Protein AF-A0A926BR70-F1 (afdb_monomer_lite)

pLDDT: mean 86.27, std 18.12, range [30.22, 98.62]

Secondary structure (DSSP, 8-state):
-------------------------------SBB-TTT--B-PPP-TTSSEEEETTEEEE-SSHHHHHHHHH-GGGTSSPPSSTT-BSEEESB-TTT--B--GGG-SEEEEETTEEEEESSHHHHHHHHHSHHHH----SEEE-EETTTTEE--STTT--EEEEETTEEEEESSTTTHHHHHH-GGGGHHHHHHHHHHHHHHHHS--

Foldseek 3Di:
DDDDDDDDDDDDDDDPPPPPPPDPPPPPPQALEAALQPRHGDDQDDPPALWDAALQWIAHHPDPVSSVVCVVPVVSRQFADPPQSHARTEGQALLQVQFGDRQVCAPDWDRDRRYIHGHNDPVSVVVCVVPVVVRVDRQNAEAQAQLQVLGGNPDSNQFGGWDQDPSYIYTHNDPVRPVVCVVCVVVSVVSRVVVVVVVVVVVVPPD

Structure (mmCIF, N/CA/C/O backbone):
data_AF-A0A926BR70-F1
#
_entry.id   AF-A0A926BR70-F1
#
loop_
_atom_site.group_PDB
_atom_site.id
_atom_site.type_symbol
_atom_site.label_atom_id
_atom_site.label_alt_id
_atom_site.label_comp_id
_atom_site.label_asym_id
_atom_site.label_entity_id
_atom_site.label_seq_id
_atom_site.pdbx_PDB_ins_code
_atom_site.Cartn_x
_atom_site.Cartn_y
_atom_site.Cartn_z
_atom_site.occupancy
_atom_site.B_iso_or_equiv
_atom_site.auth_seq_id
_atom_site.auth_comp_id
_atom_site.auth_asym_id
_atom_site.auth_atom_id
_atom_site.pdbx_PDB_model_num
ATOM 1 N N . MET A 1 1 ? 61.638 55.190 -24.913 1.00 40.06 1 MET A N 1
ATOM 2 C CA . MET A 1 1 ? 62.311 54.606 -26.093 1.00 40.06 1 MET A CA 1
ATOM 3 C C . MET A 1 1 ? 61.394 53.517 -26.629 1.00 40.06 1 MET A C 1
ATOM 5 O O . MET A 1 1 ? 61.198 52.533 -25.940 1.00 40.06 1 MET A O 1
ATOM 9 N N . THR A 1 2 ? 60.513 53.859 -27.579 1.00 40.06 2 THR A N 1
ATOM 10 C CA . THR A 1 2 ? 60.728 53.732 -29.046 1.00 40.06 2 THR A CA 1
ATOM 11 C C . THR A 1 2 ? 60.713 52.264 -29.482 1.00 40.06 2 THR A C 1
ATOM 13 O O . THR A 1 2 ? 61.473 51.490 -28.931 1.00 40.06 2 THR A O 1
ATOM 16 N N . TYR A 1 3 ? 59.952 51.799 -30.472 1.00 46.00 3 TYR A N 1
ATOM 17 C CA . TYR A 1 3 ? 59.018 52.404 -31.430 1.00 46.00 3 TYR A CA 1
ATOM 18 C C . TYR A 1 3 ? 58.450 51.225 -32.258 1.00 46.00 3 TYR A C 1
ATOM 20 O O . TYR A 1 3 ? 59.206 50.298 -32.524 1.00 46.00 3 TYR A O 1
ATOM 28 N N . PHE A 1 4 ? 57.209 51.349 -32.754 1.00 47.59 4 PHE A N 1
ATOM 29 C CA . PHE A 1 4 ? 56.717 50.780 -34.032 1.00 47.59 4 PHE A CA 1
ATOM 30 C C . PHE A 1 4 ? 56.582 49.238 -34.164 1.00 47.59 4 PHE A C 1
ATOM 32 O O . PHE A 1 4 ? 57.385 48.480 -33.657 1.00 47.59 4 PHE A O 1
ATOM 39 N N . SER A 1 5 ? 55.600 48.662 -34.864 1.00 51.19 5 SER A N 1
ATOM 40 C CA . SER A 1 5 ? 54.800 49.158 -35.988 1.00 51.19 5 SER A CA 1
ATOM 41 C C . SER A 1 5 ? 53.582 48.242 -36.235 1.00 51.19 5 SER A C 1
ATOM 43 O O . SER A 1 5 ? 53.714 47.033 -36.082 1.00 51.19 5 SER A O 1
ATOM 45 N N . ARG A 1 6 ? 52.441 48.853 -36.615 1.00 50.16 6 ARG A N 1
ATOM 46 C CA . ARG A 1 6 ? 51.512 48.553 -37.748 1.00 50.16 6 ARG A CA 1
ATOM 47 C C . ARG A 1 6 ? 51.389 47.090 -38.240 1.00 50.16 6 ARG A C 1
ATOM 49 O O . ARG A 1 6 ? 52.387 46.417 -38.401 1.00 50.16 6 ARG A O 1
ATOM 56 N N . GLN A 1 7 ? 50.262 46.557 -38.713 1.00 52.16 7 GLN A N 1
ATOM 57 C CA . GLN A 1 7 ? 48.941 47.056 -39.112 1.00 52.16 7 GLN A CA 1
ATOM 58 C C . GLN A 1 7 ? 48.098 45.817 -39.506 1.00 52.16 7 GLN A C 1
ATOM 60 O O . GLN A 1 7 ? 48.653 44.875 -40.055 1.00 52.16 7 GLN A O 1
ATOM 65 N N . ILE A 1 8 ? 46.779 45.894 -39.276 1.00 55.50 8 ILE A N 1
ATOM 66 C CA . ILE A 1 8 ? 45.670 45.565 -40.204 1.00 55.50 8 ILE A CA 1
ATOM 67 C C . ILE A 1 8 ? 45.744 44.226 -40.963 1.00 55.50 8 ILE A C 1
ATOM 69 O O . ILE A 1 8 ? 46.593 44.070 -41.821 1.00 55.50 8 ILE A O 1
ATOM 73 N N . PHE A 1 9 ? 44.725 43.371 -40.804 1.00 45.88 9 PHE A N 1
ATOM 74 C CA . PHE A 1 9 ? 43.847 42.994 -41.926 1.00 45.88 9 PHE A CA 1
ATOM 75 C C . PHE A 1 9 ? 42.490 42.475 -41.429 1.00 45.88 9 PHE A C 1
ATOM 77 O O . PHE A 1 9 ? 42.374 41.443 -40.775 1.00 45.88 9 PHE A O 1
ATOM 84 N N . LEU A 1 10 ? 41.462 43.251 -41.776 1.00 50.19 10 LEU A N 1
ATOM 85 C CA . LEU A 1 10 ? 40.071 42.841 -41.933 1.00 50.19 10 LEU A CA 1
ATOM 86 C C . LEU A 1 10 ? 40.006 41.607 -42.847 1.00 50.19 10 LEU A C 1
ATOM 88 O O . LEU A 1 10 ? 40.544 41.650 -43.951 1.00 50.19 10 LEU A O 1
ATOM 92 N N . SER A 1 11 ? 39.284 40.559 -42.458 1.00 49.94 11 SER A N 1
ATOM 93 C CA . SER A 1 11 ? 38.590 39.708 -43.433 1.00 49.94 11 SER A CA 1
ATOM 94 C C . SER A 1 11 ? 37.464 38.915 -42.776 1.00 49.94 11 SER A C 1
ATOM 96 O O . SER A 1 11 ? 37.648 37.990 -41.993 1.00 49.94 11 SER A O 1
ATOM 98 N N . THR A 1 12 ? 36.264 39.350 -43.128 1.00 58.75 12 THR A N 1
ATOM 99 C CA . THR A 1 12 ? 34.997 38.638 -43.099 1.00 58.75 12 THR A CA 1
ATOM 100 C C . THR A 1 12 ? 35.142 37.219 -43.651 1.00 58.75 12 THR A C 1
ATOM 102 O O . THR A 1 12 ? 35.553 37.052 -44.797 1.00 58.75 12 THR A O 1
ATOM 105 N N . LEU A 1 13 ? 34.702 36.209 -42.900 1.00 48.88 13 LEU A N 1
ATOM 106 C CA . LEU A 1 13 ? 34.234 34.952 -43.482 1.00 48.88 13 LEU A CA 1
ATOM 107 C C . LEU A 1 13 ? 33.008 34.451 -42.719 1.00 48.88 13 LEU A C 1
ATOM 109 O O . LEU A 1 13 ? 33.080 33.993 -41.581 1.00 48.88 13 LEU A O 1
ATOM 113 N N . CYS A 1 14 ? 31.870 34.565 -43.403 1.00 48.47 14 CYS A N 1
ATOM 114 C CA . CYS A 1 14 ? 30.660 33.805 -43.145 1.00 48.47 14 CYS A CA 1
ATOM 115 C C . CYS A 1 14 ? 30.998 32.309 -43.176 1.00 48.47 14 CYS A C 1
ATOM 117 O O . CYS A 1 14 ? 31.157 31.728 -44.245 1.00 48.47 14 CYS A O 1
ATOM 119 N N . GLY A 1 15 ? 31.098 31.688 -42.006 1.00 41.84 15 GLY A N 1
ATOM 120 C CA . GLY A 1 15 ? 31.085 30.240 -41.848 1.00 41.84 15 GLY A CA 1
ATOM 121 C C . GLY A 1 15 ? 29.775 29.844 -41.192 1.00 41.84 15 GLY A C 1
ATOM 122 O O . GLY A 1 15 ? 29.700 29.767 -39.969 1.00 41.84 15 GLY A O 1
ATOM 123 N N . GLY A 1 16 ? 28.730 29.650 -41.997 1.00 49.56 16 GLY A N 1
ATOM 124 C CA . GLY A 1 16 ? 27.467 29.076 -41.545 1.00 49.56 16 GLY A CA 1
ATOM 125 C C . GLY A 1 16 ? 27.696 27.648 -41.063 1.00 49.56 16 GLY A C 1
ATOM 126 O O . GLY A 1 16 ? 27.630 26.704 -41.847 1.00 49.56 16 GLY A O 1
ATOM 127 N N . ALA A 1 17 ? 27.981 27.491 -39.773 1.00 46.88 17 ALA A N 1
ATOM 128 C CA . ALA A 1 17 ? 27.931 26.203 -39.108 1.00 46.88 17 ALA A CA 1
ATOM 129 C C . ALA A 1 17 ? 26.461 25.777 -39.058 1.00 46.88 17 ALA A C 1
ATOM 131 O O . ALA A 1 17 ? 25.689 26.229 -38.212 1.00 46.88 17 ALA A O 1
ATOM 132 N N . SER A 1 18 ? 26.065 24.942 -40.020 1.00 50.69 18 SER A N 1
ATOM 133 C CA . SER A 1 18 ? 24.799 24.218 -39.971 1.00 50.69 18 SER A CA 1
ATOM 134 C C . SER A 1 18 ? 24.784 23.377 -38.699 1.00 50.69 18 SER A C 1
ATOM 136 O O . SER A 1 18 ? 25.422 22.328 -38.617 1.00 50.69 18 SER A O 1
ATOM 138 N N . LEU A 1 19 ? 24.073 23.877 -37.692 1.00 44.34 19 LEU A N 1
ATOM 139 C CA . LEU A 1 19 ? 23.672 23.137 -36.507 1.00 44.34 19 LEU A CA 1
ATOM 140 C C . LEU A 1 19 ? 22.760 21.994 -36.966 1.00 44.34 19 LEU A C 1
ATOM 142 O O . LEU A 1 19 ? 21.556 22.173 -37.142 1.00 44.34 19 LEU A O 1
ATOM 146 N N . LEU A 1 20 ? 23.338 20.812 -37.178 1.00 50.06 20 LEU A N 1
ATOM 147 C CA . LEU A 1 20 ? 22.580 19.568 -37.201 1.00 50.06 20 LEU A CA 1
ATOM 148 C C . LEU A 1 20 ? 21.977 19.390 -35.805 1.00 50.06 20 LEU A C 1
ATOM 150 O O . LEU A 1 20 ? 22.652 18.967 -34.867 1.00 50.06 20 LEU A O 1
ATOM 154 N N . ALA A 1 21 ? 20.708 19.765 -35.660 1.00 53.34 21 ALA A N 1
ATOM 155 C CA . ALA A 1 21 ? 19.919 19.493 -34.472 1.00 53.34 21 ALA A CA 1
ATOM 156 C C . ALA A 1 21 ? 19.742 17.972 -34.337 1.00 53.34 21 ALA A C 1
ATOM 158 O O . ALA A 1 21 ? 18.816 17.381 -34.893 1.00 53.34 21 ALA A O 1
ATOM 159 N N . ALA A 1 22 ? 20.650 17.323 -33.607 1.00 53.59 22 ALA A N 1
ATOM 160 C CA . ALA A 1 22 ? 20.434 15.974 -33.114 1.00 53.59 22 ALA A CA 1
ATOM 161 C C . ALA A 1 22 ? 19.244 16.030 -32.150 1.00 53.59 22 ALA A C 1
ATOM 163 O O . ALA A 1 22 ? 19.357 16.498 -31.018 1.00 53.59 22 ALA A O 1
ATOM 164 N N . SER A 1 23 ? 18.074 15.610 -32.629 1.00 56.91 23 SER A N 1
ATOM 165 C CA . SER A 1 23 ? 16.904 15.450 -31.773 1.00 56.91 23 SER A CA 1
ATOM 166 C C . SER A 1 23 ? 17.244 14.417 -30.698 1.00 56.91 23 SER A C 1
ATOM 168 O O . SER A 1 23 ? 17.659 13.308 -31.053 1.00 56.91 23 SER A O 1
ATOM 170 N N . PRO A 1 24 ? 17.107 14.733 -29.398 1.00 54.66 24 PRO A N 1
ATOM 171 C CA . PRO A 1 24 ? 17.337 13.742 -28.368 1.00 54.66 24 PRO A CA 1
ATOM 172 C C . PRO A 1 24 ? 16.251 12.675 -28.502 1.00 54.66 24 PRO A C 1
ATOM 174 O O . PRO A 1 24 ? 15.070 12.925 -28.258 1.00 54.66 24 PRO A O 1
ATOM 177 N N . VAL A 1 25 ? 16.654 11.469 -28.904 1.00 45.47 25 VAL A N 1
ATOM 178 C CA . VAL A 1 25 ? 15.841 10.270 -28.716 1.00 45.47 25 VAL A CA 1
ATOM 179 C C . VAL A 1 25 ? 15.727 10.093 -27.207 1.00 45.47 25 VAL A C 1
ATOM 181 O O . VAL A 1 25 ? 16.636 9.582 -26.556 1.00 45.47 25 VAL A O 1
ATOM 184 N N . VAL A 1 26 ? 14.632 10.583 -26.628 1.00 44.41 26 VAL A N 1
ATOM 185 C CA . VAL A 1 26 ? 14.275 10.274 -25.246 1.00 44.41 26 VAL A CA 1
ATOM 186 C C . VAL A 1 26 ? 14.052 8.768 -25.204 1.00 44.41 26 VAL A C 1
ATOM 188 O O . VAL A 1 26 ? 13.029 8.267 -25.672 1.00 44.41 26 VAL A O 1
ATOM 191 N N . ALA A 1 27 ? 15.045 8.035 -24.701 1.00 43.62 27 ALA A N 1
ATOM 192 C CA . ALA A 1 27 ? 14.918 6.620 -24.412 1.00 43.62 27 ALA A CA 1
ATOM 193 C C . ALA A 1 27 ? 13.722 6.458 -23.471 1.00 43.62 27 ALA A C 1
ATOM 195 O O . ALA A 1 27 ? 13.748 6.891 -22.318 1.00 43.62 27 ALA A O 1
ATOM 196 N N . ARG A 1 28 ? 12.631 5.895 -23.994 1.00 50.62 28 ARG A N 1
ATOM 197 C CA . ARG A 1 28 ? 11.429 5.597 -23.223 1.00 50.62 28 ARG A CA 1
ATOM 198 C C . ARG A 1 28 ? 11.826 4.511 -22.235 1.00 50.62 28 ARG A C 1
ATOM 200 O O . ARG A 1 28 ? 11.925 3.351 -22.619 1.00 50.62 28 ARG A O 1
ATOM 207 N N . GLN A 1 29 ? 12.158 4.903 -21.008 1.00 56.81 29 GLN A N 1
ATOM 208 C CA . GLN A 1 29 ? 12.621 3.955 -20.008 1.00 56.81 29 GLN A CA 1
ATOM 209 C C . GLN A 1 29 ? 11.502 2.933 -19.778 1.00 56.81 29 GLN A C 1
ATOM 211 O O . GLN A 1 29 ? 10.403 3.281 -19.339 1.00 56.81 29 GLN A O 1
ATOM 216 N N . GLU A 1 30 ? 11.747 1.689 -20.182 1.00 66.00 30 GLU A N 1
ATOM 217 C CA . GLU A 1 30 ? 10.768 0.616 -20.082 1.00 66.00 30 GLU A CA 1
ATOM 218 C C . GLU A 1 30 ? 10.490 0.350 -18.597 1.00 66.00 30 GLU A C 1
ATOM 220 O O . GLU A 1 30 ? 11.415 0.219 -17.792 1.00 66.00 30 GLU A O 1
ATOM 225 N N . SER A 1 31 ? 9.211 0.348 -18.212 1.00 78.88 31 SER A N 1
ATOM 226 C CA . SER A 1 31 ? 8.817 0.169 -16.813 1.00 78.88 31 SER A CA 1
ATOM 227 C C . SER A 1 31 ? 9.360 -1.165 -16.280 1.00 78.88 31 SER A C 1
ATOM 229 O O . SER A 1 31 ? 9.284 -2.177 -16.979 1.00 78.88 31 SER A O 1
ATOM 231 N N . PRO A 1 32 ? 9.858 -1.229 -15.032 1.00 90.88 32 PRO A N 1
ATOM 232 C CA . PRO A 1 32 ? 10.289 -2.493 -14.434 1.00 90.88 32 PRO A CA 1
ATOM 233 C C . PRO A 1 32 ? 9.111 -3.426 -14.093 1.00 90.88 32 PRO A C 1
ATOM 235 O O . PRO A 1 32 ? 9.333 -4.512 -13.554 1.00 90.88 32 PRO A O 1
ATOM 238 N N . LEU A 1 33 ? 7.867 -3.011 -14.358 1.00 94.19 33 LEU A N 1
ATOM 239 C CA . LEU A 1 33 ? 6.666 -3.756 -14.017 1.00 94.19 33 LEU A CA 1
ATOM 240 C C . LEU A 1 33 ? 6.414 -4.907 -15.000 1.00 94.19 33 LEU A C 1
ATOM 242 O O . LEU A 1 33 ? 6.356 -4.735 -16.218 1.00 94.19 33 LEU A O 1
ATOM 246 N N . VAL A 1 34 ? 6.214 -6.097 -14.447 1.00 94.31 34 VAL A N 1
ATOM 247 C CA . VAL A 1 34 ? 5.889 -7.313 -15.189 1.00 94.31 34 VAL A CA 1
ATOM 248 C C . VAL A 1 34 ? 4.622 -7.954 -14.641 1.00 94.31 34 VAL A C 1
ATOM 250 O O . VAL A 1 34 ? 4.296 -7.838 -13.462 1.00 94.31 34 VAL A O 1
ATOM 253 N N . CYS A 1 35 ? 3.908 -8.683 -15.494 1.00 94.50 35 CYS A N 1
ATOM 254 C CA . CYS A 1 35 ? 2.748 -9.457 -15.086 1.00 94.50 35 CYS A CA 1
ATOM 255 C C . CYS A 1 35 ? 3.146 -10.474 -13.999 1.00 94.50 35 CYS A C 1
ATOM 257 O O . CYS A 1 35 ? 4.077 -11.259 -14.209 1.00 94.50 35 CYS A O 1
ATOM 259 N N . PRO A 1 36 ? 2.423 -10.555 -12.869 1.00 95.06 36 PRO A N 1
ATOM 260 C CA . PRO A 1 36 ? 2.775 -11.446 -11.768 1.00 95.06 36 PRO A CA 1
ATOM 261 C C . PRO A 1 36 ? 2.698 -12.936 -12.143 1.00 95.06 36 PRO A C 1
ATOM 263 O O . PRO A 1 36 ? 3.408 -13.748 -11.549 1.00 95.06 36 PRO A O 1
ATOM 266 N N . VAL A 1 37 ? 1.905 -13.290 -13.159 1.00 94.62 37 VAL A N 1
ATOM 267 C CA . VAL A 1 37 ? 1.717 -14.672 -13.628 1.00 94.62 37 VAL A CA 1
ATOM 268 C C . VAL A 1 37 ? 2.764 -15.050 -14.679 1.00 94.62 37 VAL A C 1
ATOM 270 O O . VAL A 1 37 ? 3.598 -15.912 -14.422 1.00 94.62 37 VAL A O 1
ATOM 273 N N . MET A 1 38 ? 2.757 -14.388 -15.843 1.00 93.44 38 MET A N 1
ATOM 274 C CA . MET A 1 38 ? 3.598 -14.775 -16.992 1.00 93.44 38 MET A CA 1
ATOM 275 C C . MET A 1 38 ? 4.924 -14.017 -17.103 1.00 93.44 38 MET A C 1
ATOM 277 O O . MET A 1 38 ? 5.734 -14.338 -17.964 1.00 93.44 38 MET A O 1
ATOM 281 N N . LYS A 1 39 ? 5.164 -13.011 -16.255 1.00 93.25 39 LYS A N 1
ATOM 282 C CA . LYS A 1 39 ? 6.387 -12.183 -16.243 1.00 93.25 39 LYS A CA 1
ATOM 283 C C . LYS A 1 39 ? 6.630 -11.347 -17.509 1.00 93.25 39 LYS A C 1
ATOM 285 O O . LYS A 1 39 ? 7.655 -10.680 -17.601 1.00 93.25 39 LYS A O 1
ATOM 290 N N . SER A 1 40 ? 5.682 -11.316 -18.444 1.00 91.62 40 SER A N 1
ATOM 291 C CA . SER A 1 40 ? 5.693 -10.386 -19.577 1.00 91.62 40 SER A CA 1
ATOM 292 C C . SER A 1 40 ? 5.601 -8.931 -19.092 1.00 91.62 40 SER A C 1
ATOM 294 O O . SER A 1 40 ? 4.893 -8.691 -18.107 1.00 91.62 40 SER A O 1
ATOM 296 N N . PRO A 1 41 ? 6.255 -7.965 -19.763 1.00 92.19 41 PRO A N 1
ATOM 297 C CA . PRO A 1 41 ? 6.139 -6.547 -19.428 1.00 92.19 41 PRO A CA 1
ATOM 298 C C . PRO A 1 41 ? 4.684 -6.071 -19.410 1.00 92.19 41 PRO A C 1
ATOM 300 O O . PRO A 1 41 ? 3.866 -6.501 -20.228 1.00 92.19 41 PRO A O 1
ATOM 303 N N . VAL A 1 42 ? 4.358 -5.180 -18.476 1.00 91.38 42 VAL A N 1
ATOM 304 C CA . VAL A 1 42 ? 3.055 -4.504 -18.412 1.00 91.38 42 VAL A CA 1
ATOM 305 C C . VAL A 1 42 ? 3.261 -3.016 -18.139 1.00 91.38 42 VAL A C 1
ATOM 307 O O . VAL A 1 42 ? 4.205 -2.618 -17.459 1.00 91.38 42 VAL A O 1
ATOM 310 N N . ALA A 1 43 ? 2.378 -2.174 -18.673 1.00 88.94 43 ALA A N 1
ATOM 311 C CA . ALA A 1 43 ? 2.416 -0.742 -18.396 1.00 88.94 43 ALA A CA 1
ATOM 312 C C . ALA A 1 43 ? 2.030 -0.451 -16.938 1.00 88.94 43 ALA A C 1
ATOM 314 O O . ALA A 1 43 ? 1.302 -1.227 -16.314 1.00 88.94 43 ALA A O 1
ATOM 315 N N . LEU A 1 44 ? 2.467 0.703 -16.419 1.00 85.75 44 LEU A N 1
ATOM 316 C CA . LEU A 1 44 ? 1.974 1.208 -15.139 1.00 85.75 44 LEU A CA 1
ATOM 317 C C . LEU A 1 44 ? 0.446 1.368 -15.222 1.00 85.75 44 LEU A C 1
ATOM 319 O O . LEU A 1 44 ? -0.031 2.146 -16.061 1.00 85.75 44 LEU A O 1
ATOM 323 N N . PRO A 1 45 ? -0.319 0.638 -14.395 1.00 77.00 45 PRO A N 1
ATOM 324 C CA . PRO A 1 45 ? -1.769 0.662 -14.472 1.00 77.00 45 PRO A CA 1
ATOM 325 C C . PRO A 1 45 ? -2.298 2.029 -14.038 1.00 77.00 45 PRO A C 1
ATOM 327 O O . PRO A 1 45 ? -1.892 2.556 -13.004 1.00 77.00 45 PRO A O 1
ATOM 330 N N . ASP A 1 46 ? -3.223 2.591 -14.812 1.00 69.50 46 ASP A N 1
ATOM 331 C CA . ASP A 1 46 ? -4.122 3.633 -14.311 1.00 69.50 46 ASP A CA 1
ATOM 332 C C . ASP A 1 46 ? -5.301 3.003 -13.554 1.00 69.50 46 ASP A C 1
ATOM 334 O O . ASP A 1 46 ? -5.371 1.790 -13.350 1.00 69.50 46 ASP A O 1
ATOM 338 N N . ALA A 1 47 ? -6.234 3.842 -13.108 1.00 56.50 47 ALA A N 1
ATOM 339 C CA . ALA A 1 47 ? -7.456 3.406 -12.448 1.00 56.50 47 ALA A CA 1
ATOM 340 C C . ALA A 1 47 ? -8.402 2.575 -13.345 1.00 56.50 47 ALA A C 1
ATOM 342 O O . ALA A 1 47 ? -9.323 1.967 -12.809 1.00 56.50 47 ALA A O 1
ATOM 343 N N . ALA A 1 48 ? -8.198 2.535 -14.671 1.00 51.19 48 ALA A N 1
ATOM 344 C CA . ALA A 1 48 ? -9.075 1.851 -15.628 1.00 51.19 48 ALA A CA 1
ATOM 345 C C . ALA A 1 48 ? -8.508 0.512 -16.148 1.00 51.19 48 ALA A C 1
ATOM 347 O O . ALA A 1 48 ? -9.201 -0.227 -16.852 1.00 51.19 48 ALA A O 1
ATOM 348 N N . ALA A 1 49 ? -7.257 0.179 -15.816 1.00 64.31 49 ALA A N 1
ATOM 349 C CA . ALA A 1 49 ? -6.623 -1.070 -16.220 1.00 64.31 49 ALA A CA 1
ATOM 350 C C . ALA A 1 49 ? -7.229 -2.293 -15.499 1.00 64.31 49 ALA A C 1
ATOM 352 O O . ALA A 1 49 ? -7.689 -2.209 -14.362 1.00 64.31 49 ALA A O 1
ATOM 353 N N . LYS A 1 50 ? -7.182 -3.471 -16.142 1.00 76.81 50 LYS A N 1
ATOM 354 C CA . LYS A 1 50 ? -7.530 -4.753 -15.502 1.00 76.81 50 LYS A CA 1
ATOM 355 C C . LYS A 1 50 ? -6.509 -5.062 -14.412 1.00 76.81 50 LYS A C 1
ATOM 357 O O . LYS A 1 50 ? -5.436 -5.601 -14.698 1.00 76.81 50 LYS A O 1
ATOM 362 N N . THR A 1 51 ? -6.829 -4.688 -13.179 1.00 90.94 51 THR A N 1
ATOM 363 C CA . THR A 1 51 ? -5.951 -4.863 -12.024 1.00 90.94 51 THR A CA 1
ATOM 364 C C . THR A 1 51 ? -6.631 -5.574 -10.869 1.00 90.94 51 THR A C 1
ATOM 366 O O . THR A 1 51 ? -7.856 -5.709 -10.803 1.00 90.94 51 THR A O 1
ATOM 369 N N . ARG A 1 52 ? -5.805 -6.044 -9.938 1.00 92.94 52 ARG A N 1
ATOM 370 C CA . ARG A 1 52 ? -6.230 -6.430 -8.597 1.00 92.94 52 ARG A CA 1
ATOM 371 C C . ARG A 1 52 ? -5.400 -5.673 -7.592 1.00 92.94 52 ARG A C 1
ATOM 373 O O . ARG A 1 52 ? -4.186 -5.581 -7.752 1.00 92.94 52 ARG A O 1
ATOM 380 N N . ASP A 1 53 ? -6.067 -5.164 -6.574 1.00 93.25 53 ASP A N 1
ATOM 381 C CA . ASP A 1 53 ? -5.417 -4.509 -5.456 1.00 93.25 53 ASP A CA 1
ATOM 382 C C . ASP A 1 53 ? -5.469 -5.458 -4.258 1.00 93.25 53 ASP A C 1
ATOM 384 O O . ASP A 1 53 ? -6.485 -6.109 -4.017 1.00 93.25 53 ASP A O 1
ATOM 388 N N . LEU A 1 54 ? -4.348 -5.584 -3.555 1.00 93.12 54 LEU A N 1
ATOM 389 C CA . LEU A 1 54 ? -4.213 -6.432 -2.376 1.00 93.12 54 LEU A CA 1
ATOM 390 C C . LEU A 1 54 ? -3.116 -5.852 -1.483 1.00 93.12 54 LEU A C 1
ATOM 392 O O . LEU A 1 54 ? -2.009 -5.602 -1.966 1.00 93.12 54 LEU A O 1
ATOM 396 N N . GLN A 1 55 ? -3.388 -5.648 -0.189 1.00 93.44 55 GLN A N 1
ATOM 397 C CA . GLN A 1 55 ? -2.396 -5.145 0.780 1.00 93.44 55 GLN A CA 1
ATOM 398 C C . GLN A 1 55 ? -1.774 -3.793 0.371 1.00 93.44 55 GLN A C 1
ATOM 400 O O . GLN A 1 55 ? -0.595 -3.521 0.619 1.00 93.44 55 GLN A O 1
ATOM 405 N N . GLY A 1 56 ? -2.552 -2.945 -0.308 1.00 93.62 56 GLY A N 1
ATOM 406 C CA . GLY A 1 56 ? -2.111 -1.651 -0.841 1.00 93.62 56 GLY A CA 1
ATOM 407 C C . GLY A 1 56 ? -1.214 -1.725 -2.081 1.00 93.62 56 GLY A C 1
ATOM 408 O O . GLY A 1 56 ? -0.660 -0.702 -2.484 1.00 93.62 56 GLY A O 1
ATOM 409 N N . VAL A 1 57 ? -1.056 -2.904 -2.686 1.00 95.50 57 VAL A N 1
ATOM 410 C CA . VAL A 1 57 ? -0.306 -3.106 -3.931 1.00 95.50 57 VAL A CA 1
ATOM 411 C C . VAL A 1 57 ? -1.273 -3.399 -5.068 1.00 95.50 57 VAL A C 1
ATOM 413 O O . VAL A 1 57 ? -2.154 -4.245 -4.937 1.00 95.50 57 VAL A O 1
ATOM 416 N N . ARG A 1 58 ? -1.067 -2.734 -6.202 1.00 95.38 58 ARG A N 1
ATOM 417 C CA . ARG A 1 58 ? -1.791 -2.952 -7.449 1.00 95.38 58 ARG A CA 1
ATOM 418 C C . ARG A 1 58 ? -1.025 -3.875 -8.382 1.00 95.38 58 ARG A C 1
ATOM 420 O O . ARG A 1 58 ? 0.112 -3.593 -8.760 1.00 95.38 58 ARG A O 1
ATOM 427 N N . TYR A 1 59 ? -1.682 -4.946 -8.798 1.00 94.69 59 TYR A N 1
ATOM 428 C CA . TYR A 1 59 ? -1.176 -5.962 -9.711 1.00 94.69 59 TYR A CA 1
ATOM 429 C C . TYR A 1 59 ? -1.831 -5.788 -11.079 1.00 94.69 59 TYR A C 1
ATOM 431 O O . TYR A 1 59 ? -3.055 -5.845 -11.195 1.00 94.69 59 TYR A O 1
ATOM 439 N N . ALA A 1 60 ? -1.015 -5.575 -12.111 1.00 93.69 60 ALA A N 1
ATOM 440 C CA . ALA A 1 60 ? -1.467 -5.451 -13.493 1.00 93.69 60 ALA A CA 1
ATOM 441 C C . ALA A 1 60 ? -1.220 -6.747 -14.272 1.00 93.69 60 ALA A C 1
ATOM 443 O O . ALA A 1 60 ? -0.196 -7.416 -14.102 1.00 93.69 60 ALA A O 1
ATOM 444 N N . PHE A 1 61 ? -2.152 -7.096 -15.156 1.00 93.69 61 PHE A N 1
ATOM 445 C CA . PHE A 1 61 ? -2.106 -8.343 -15.914 1.00 93.69 61 PHE A CA 1
ATOM 446 C C . PHE A 1 61 ? -1.975 -8.079 -17.410 1.00 93.69 61 PHE A C 1
ATOM 448 O O . PHE A 1 61 ? -2.633 -7.201 -17.958 1.00 93.69 61 PHE A O 1
ATOM 455 N N . CYS A 1 62 ? -1.160 -8.887 -18.088 1.00 92.62 62 CYS A N 1
ATOM 456 C CA . CYS A 1 62 ? -1.014 -8.810 -19.542 1.00 92.62 62 CYS A CA 1
ATOM 457 C C . CYS A 1 62 ? -2.205 -9.430 -20.297 1.00 92.62 62 CYS A C 1
ATOM 459 O O . CYS A 1 62 ? -2.386 -9.153 -21.479 1.00 92.62 62 CYS A O 1
ATOM 461 N N . CYS A 1 63 ? -3.029 -10.261 -19.643 1.00 91.25 63 CYS A N 1
ATOM 462 C CA . CYS A 1 63 ? -4.228 -10.844 -20.244 1.00 91.25 63 CYS A CA 1
ATOM 463 C C . CYS A 1 63 ? -5.289 -11.248 -19.192 1.00 91.25 63 CYS A C 1
ATOM 465 O O . CYS A 1 63 ? -4.950 -11.458 -18.022 1.00 91.25 63 CYS A O 1
ATOM 467 N N . PRO A 1 64 ? -6.563 -11.444 -19.595 1.00 91.88 64 PRO A N 1
ATOM 468 C CA . PRO A 1 64 ? -7.646 -11.836 -18.680 1.00 91.88 64 PRO A CA 1
ATOM 469 C C . PRO A 1 64 ? -7.444 -13.193 -17.988 1.00 91.88 64 PRO A C 1
ATOM 471 O O . PRO A 1 64 ? -7.967 -13.430 -16.904 1.00 91.88 64 PRO A O 1
ATOM 474 N N . MET A 1 65 ? -6.691 -14.114 -18.597 1.00 93.25 65 MET A N 1
ATOM 475 C CA . MET A 1 65 ? -6.413 -15.420 -17.983 1.00 93.25 65 MET A CA 1
ATOM 476 C C . MET A 1 65 ? -5.445 -15.313 -16.801 1.00 93.25 65 MET A C 1
ATOM 478 O O . MET A 1 65 ? -5.558 -16.079 -15.842 1.00 93.25 65 MET A O 1
ATOM 482 N N . CYS A 1 66 ? -4.525 -14.346 -16.835 1.00 94.75 66 CYS A N 1
ATOM 483 C CA . CYS A 1 66 ? -3.637 -14.066 -15.710 1.00 94.75 66 CYS A CA 1
ATOM 484 C C . CYS A 1 66 ? -4.415 -13.494 -14.522 1.00 94.75 66 CYS A C 1
ATOM 486 O O . CYS A 1 66 ? -4.199 -13.934 -13.399 1.00 94.75 66 CYS A O 1
ATOM 488 N N . GLU A 1 67 ? -5.358 -12.586 -14.778 1.00 93.00 67 GLU A N 1
ATOM 489 C CA . GLU A 1 67 ? -6.272 -12.044 -13.764 1.00 93.00 67 GLU A CA 1
ATOM 490 C C . GLU A 1 67 ? -7.064 -13.172 -13.080 1.00 93.00 67 GLU A C 1
ATOM 492 O O . GLU A 1 67 ? -6.978 -13.348 -11.868 1.00 93.00 67 GLU A O 1
ATOM 497 N N . LYS A 1 68 ? -7.716 -14.043 -13.865 1.00 93.44 68 LYS A N 1
ATOM 498 C CA . LYS A 1 68 ? -8.438 -15.215 -13.335 1.00 93.44 68 LYS A CA 1
ATOM 499 C C . LYS A 1 68 ? -7.544 -16.174 -12.542 1.00 93.44 68 LYS A C 1
ATOM 501 O O . LYS A 1 68 ? -8.008 -16.819 -11.605 1.00 93.44 68 LYS A O 1
ATOM 506 N N . SER A 1 69 ? -6.282 -16.327 -12.945 1.00 94.38 69 SER A N 1
ATOM 507 C CA . SER A 1 69 ? -5.321 -17.177 -12.229 1.00 94.38 69 SER A CA 1
ATOM 508 C C . SER A 1 69 ? -4.924 -16.554 -10.893 1.00 94.38 69 SER A C 1
ATOM 510 O O . SER A 1 69 ? -4.854 -17.262 -9.888 1.00 94.38 69 SER A O 1
ATOM 512 N N . PHE A 1 70 ? -4.717 -15.235 -10.879 1.00 95.00 70 PHE A N 1
ATOM 513 C CA . PHE A 1 70 ? -4.412 -14.471 -9.677 1.00 95.00 70 PHE A CA 1
ATOM 514 C C . PHE A 1 70 ? -5.550 -14.547 -8.661 1.00 95.00 70 PHE A C 1
ATOM 516 O O . PHE A 1 70 ? -5.285 -14.888 -7.515 1.00 95.00 70 PHE A O 1
ATOM 523 N N . ASP A 1 71 ? -6.801 -14.346 -9.086 1.00 93.56 71 ASP A N 1
ATOM 524 C CA . ASP A 1 71 ? -7.978 -14.396 -8.203 1.00 93.56 71 ASP A CA 1
ATOM 525 C C . ASP A 1 71 ? -8.107 -15.730 -7.454 1.00 93.56 71 ASP A C 1
ATOM 527 O O . ASP A 1 71 ? -8.526 -15.771 -6.300 1.00 93.56 71 ASP A O 1
ATOM 531 N N . LYS A 1 72 ? -7.700 -16.838 -8.084 1.00 94.88 72 LYS A N 1
ATOM 532 C CA . LYS A 1 72 ? -7.737 -18.165 -7.456 1.00 94.88 72 LYS A CA 1
ATOM 533 C C . LYS A 1 72 ? -6.638 -18.360 -6.414 1.00 94.88 72 LYS A C 1
ATOM 535 O O . LYS A 1 72 ? -6.823 -19.132 -5.477 1.00 94.88 72 LYS A O 1
ATOM 540 N N . GLN A 1 73 ? -5.454 -17.788 -6.639 1.00 93.75 73 GLN A N 1
ATOM 541 C CA . GLN A 1 73 ? -4.234 -18.133 -5.897 1.00 93.75 73 GLN A CA 1
ATOM 542 C C . GLN A 1 73 ? -3.293 -16.924 -5.734 1.00 93.75 73 GLN A C 1
ATOM 544 O O . GLN A 1 73 ? -2.122 -17.010 -6.118 1.00 93.75 73 GLN A O 1
ATOM 549 N N . PRO A 1 74 ? -3.747 -15.802 -5.145 1.00 92.56 74 PRO A N 1
ATOM 550 C CA . PRO A 1 74 ? -2.983 -14.553 -5.142 1.00 92.56 74 PRO A CA 1
ATOM 551 C C . PRO A 1 74 ? -1.626 -14.710 -4.445 1.00 92.56 74 PRO A C 1
ATOM 553 O O . PRO A 1 74 ? -0.610 -14.243 -4.954 1.00 92.56 74 PRO A O 1
ATOM 556 N N . ALA A 1 75 ? -1.567 -15.478 -3.352 1.00 92.00 75 ALA A N 1
ATOM 557 C CA . ALA A 1 75 ? -0.335 -15.747 -2.607 1.00 92.00 75 ALA A CA 1
ATOM 558 C C . ALA A 1 75 ? 0.794 -16.376 -3.453 1.00 92.00 75 ALA A C 1
ATOM 560 O O . ALA A 1 75 ? 1.965 -16.200 -3.132 1.00 92.00 75 ALA A O 1
ATOM 561 N N . LYS A 1 76 ? 0.475 -17.077 -4.554 1.00 92.88 76 LYS A N 1
ATOM 562 C CA . LYS A 1 76 ? 1.491 -17.643 -5.462 1.00 92.88 76 LYS A CA 1
ATOM 563 C C . LYS A 1 76 ? 2.145 -16.597 -6.363 1.00 92.88 76 LYS A C 1
ATOM 565 O O . LYS A 1 76 ? 3.217 -16.843 -6.910 1.00 92.88 76 LYS A O 1
ATOM 570 N N . PHE A 1 77 ? 1.498 -15.452 -6.542 1.00 93.00 77 PHE A N 1
ATOM 571 C CA . PHE A 1 77 ? 1.837 -14.474 -7.572 1.00 93.00 77 PHE A CA 1
ATOM 572 C C . PHE A 1 77 ? 2.312 -13.128 -7.004 1.00 93.00 77 PHE A C 1
ATOM 574 O O . PHE A 1 77 ? 2.768 -12.276 -7.763 1.00 93.00 77 PHE A O 1
ATOM 581 N N . THR A 1 78 ? 2.258 -12.943 -5.684 1.00 91.12 78 THR A N 1
ATOM 582 C CA . THR A 1 78 ? 2.626 -11.697 -4.985 1.00 91.12 78 THR A CA 1
ATOM 583 C C . THR A 1 78 ? 4.057 -11.693 -4.427 1.00 91.12 78 THR A C 1
ATOM 585 O O . THR A 1 78 ? 4.456 -10.717 -3.791 1.00 91.12 78 THR A O 1
ATOM 588 N N . GLY A 1 79 ? 4.818 -12.773 -4.640 1.00 88.38 79 GLY A N 1
ATOM 589 C CA . GLY A 1 79 ? 6.188 -12.938 -4.146 1.00 88.38 79 GLY A CA 1
ATOM 590 C C . GLY A 1 79 ? 7.261 -12.208 -4.964 1.00 88.38 79 GLY A C 1
ATOM 591 O O . GLY A 1 79 ? 7.008 -11.687 -6.052 1.00 88.38 79 GLY A O 1
ATOM 592 N N . VAL A 1 80 ? 8.489 -12.220 -4.439 1.00 88.44 80 VAL A N 1
ATOM 593 C CA . VAL A 1 80 ? 9.656 -11.553 -5.037 1.00 88.44 80 VAL A CA 1
ATOM 594 C C . VAL A 1 80 ? 10.070 -12.248 -6.347 1.00 88.44 80 VAL A C 1
ATOM 596 O O . VAL A 1 80 ? 10.326 -13.456 -6.342 1.00 88.44 80 VAL A O 1
ATOM 599 N N . PRO A 1 81 ? 10.167 -11.528 -7.479 1.00 89.44 81 PRO A N 1
ATOM 600 C CA . PRO A 1 81 ? 10.708 -12.073 -8.720 1.00 89.44 81 PRO A CA 1
ATOM 601 C C . PRO A 1 81 ? 12.178 -12.482 -8.584 1.00 89.44 81 PRO A C 1
ATOM 603 O O . PRO A 1 81 ? 12.922 -11.926 -7.781 1.00 89.44 81 PRO A O 1
ATOM 606 N N . LYS A 1 82 ? 12.620 -13.427 -9.426 1.00 90.06 82 LYS A N 1
ATOM 607 C CA . LYS A 1 82 ? 14.039 -13.819 -9.498 1.00 90.06 82 LYS A CA 1
ATOM 608 C C . LYS A 1 82 ? 14.932 -12.634 -9.877 1.00 90.06 82 LYS A C 1
ATOM 610 O O . LYS A 1 82 ? 15.997 -12.453 -9.296 1.00 90.06 82 LYS A O 1
ATOM 615 N N . ASP A 1 83 ? 14.473 -11.830 -10.832 1.00 91.50 83 ASP A N 1
ATOM 616 C CA . ASP A 1 83 ? 15.096 -10.559 -11.177 1.00 91.50 83 ASP A CA 1
ATOM 617 C C . ASP A 1 83 ? 14.615 -9.475 -10.205 1.00 91.50 83 ASP A C 1
ATOM 619 O O . ASP A 1 83 ? 13.487 -8.990 -10.299 1.00 91.50 83 ASP A O 1
ATOM 623 N N . LYS A 1 84 ? 15.487 -9.093 -9.268 1.00 90.50 84 LYS A N 1
ATOM 624 C CA . LYS A 1 84 ? 15.194 -8.093 -8.230 1.00 90.50 84 LYS A CA 1
ATOM 625 C C . LYS A 1 84 ? 15.020 -6.674 -8.778 1.00 90.50 84 LYS A C 1
ATOM 627 O O . LYS A 1 84 ? 14.572 -5.805 -8.038 1.00 90.50 84 LYS A O 1
ATOM 632 N N . THR A 1 85 ? 15.362 -6.433 -10.044 1.00 91.69 85 THR A N 1
ATOM 633 C CA . THR A 1 85 ? 15.109 -5.149 -10.712 1.00 91.69 85 THR A CA 1
ATOM 634 C C . THR A 1 85 ? 13.675 -5.038 -11.225 1.00 91.69 85 THR A C 1
ATOM 636 O O . THR A 1 85 ? 13.228 -3.943 -11.562 1.00 91.69 85 THR A O 1
ATOM 639 N N . LYS A 1 86 ? 12.936 -6.155 -11.274 1.00 95.06 86 LYS A N 1
ATOM 640 C CA . LYS A 1 86 ? 11.548 -6.205 -11.733 1.00 95.06 86 LYS A CA 1
ATOM 641 C C . LYS A 1 86 ? 10.574 -6.177 -10.568 1.00 95.06 86 LYS A C 1
ATOM 643 O O . LYS A 1 86 ? 10.814 -6.744 -9.502 1.00 95.06 86 LYS A O 1
ATOM 648 N N . ALA A 1 87 ? 9.427 -5.565 -10.819 1.00 96.56 87 ALA A N 1
ATOM 649 C CA . ALA A 1 87 ? 8.303 -5.535 -9.902 1.00 96.56 87 ALA A CA 1
ATOM 650 C C . ALA A 1 87 ? 7.118 -6.295 -10.497 1.00 96.56 87 ALA A C 1
ATOM 652 O O . ALA A 1 87 ? 6.879 -6.246 -11.698 1.00 96.56 87 ALA A O 1
ATOM 653 N N . VAL A 1 88 ? 6.356 -6.982 -9.654 1.00 95.62 88 VAL A N 1
ATOM 654 C CA . VAL A 1 88 ? 5.101 -7.654 -10.036 1.00 95.62 88 VAL A CA 1
ATOM 655 C C . VAL A 1 88 ? 3.863 -6.872 -9.614 1.00 95.62 88 VAL A C 1
ATOM 657 O O . VAL A 1 88 ? 2.754 -7.195 -10.033 1.00 95.62 88 VAL A O 1
ATOM 660 N N . GLY A 1 89 ? 4.054 -5.836 -8.800 1.00 95.44 89 GLY A N 1
ATOM 661 C CA . GLY A 1 89 ? 3.010 -4.917 -8.386 1.00 95.44 89 GLY A CA 1
ATOM 662 C C . GLY A 1 89 ? 3.567 -3.534 -8.076 1.00 95.44 89 GLY A C 1
ATOM 663 O O . GLY A 1 89 ? 4.776 -3.348 -7.927 1.00 95.44 89 GLY A O 1
ATOM 664 N N . VAL A 1 90 ? 2.667 -2.566 -7.986 1.00 96.12 90 VAL A N 1
ATOM 665 C CA . VAL A 1 90 ? 2.963 -1.160 -7.712 1.00 96.12 90 VAL A CA 1
ATOM 666 C C . VAL A 1 90 ? 2.292 -0.768 -6.407 1.00 96.12 90 VAL A C 1
ATOM 668 O O . VAL A 1 90 ? 1.093 -0.985 -6.247 1.00 96.12 90 VAL A O 1
ATOM 671 N N . PHE A 1 91 ? 3.040 -0.205 -5.466 1.00 96.94 91 PHE A N 1
ATOM 672 C CA . PHE A 1 91 ? 2.455 0.304 -4.234 1.00 96.94 91 PHE A CA 1
ATOM 673 C C . PHE A 1 91 ? 1.613 1.553 -4.520 1.00 96.94 91 PHE A C 1
ATOM 675 O O . PHE A 1 91 ? 1.986 2.387 -5.342 1.00 96.94 91 PHE A O 1
ATOM 682 N N . LEU A 1 92 ? 0.458 1.672 -3.866 1.00 96.06 92 LEU A N 1
ATOM 683 C CA . LEU A 1 92 ? -0.511 2.738 -4.140 1.00 96.06 92 LEU A CA 1
ATOM 684 C C . LEU A 1 92 ? -0.253 4.027 -3.346 1.00 96.06 92 LEU A C 1
ATOM 686 O O . LEU A 1 92 ? -0.967 5.013 -3.506 1.00 96.06 92 LEU A O 1
ATOM 690 N N . PHE A 1 93 ? 0.751 4.059 -2.486 1.00 97.12 93 PHE A N 1
ATOM 691 C CA . PHE A 1 93 ? 1.002 5.193 -1.605 1.00 97.12 93 PHE A CA 1
ATOM 692 C C . PHE A 1 93 ? 2.474 5.580 -1.676 1.00 97.12 93 PHE A C 1
ATOM 694 O O . PHE A 1 93 ? 3.315 4.773 -2.070 1.00 97.12 93 PHE A O 1
ATOM 701 N N . ASP A 1 94 ? 2.793 6.802 -1.271 1.00 97.94 94 ASP A N 1
ATOM 702 C CA . ASP A 1 94 ? 4.157 7.114 -0.866 1.00 97.94 94 ASP A CA 1
ATOM 703 C C . ASP A 1 94 ? 4.399 6.414 0.483 1.00 97.94 94 ASP A C 1
ATOM 705 O O . ASP A 1 94 ? 3.734 6.754 1.462 1.00 97.94 94 ASP A O 1
ATOM 709 N N . PRO A 1 95 ? 5.302 5.425 0.578 1.00 97.50 95 PRO A N 1
ATOM 710 C CA . PRO A 1 95 ? 5.425 4.598 1.778 1.00 97.50 95 PRO A CA 1
ATOM 711 C C . PRO A 1 95 ? 6.045 5.343 2.971 1.00 97.50 95 PRO A C 1
ATOM 713 O O . PRO A 1 95 ? 6.005 4.834 4.087 1.00 97.50 95 PRO A O 1
ATOM 716 N N . VAL A 1 96 ? 6.621 6.532 2.758 1.00 98.00 96 VAL A N 1
ATOM 717 C CA . VAL A 1 96 ? 7.190 7.361 3.830 1.00 98.00 96 VAL A CA 1
ATOM 718 C C . VAL A 1 96 ? 6.121 8.257 4.443 1.00 98.00 96 VAL A C 1
ATOM 720 O O . VAL A 1 96 ? 6.069 8.410 5.659 1.00 98.00 96 VAL A O 1
ATOM 723 N N . THR A 1 97 ? 5.257 8.841 3.611 1.00 97.50 97 THR A N 1
ATOM 724 C CA . THR A 1 97 ? 4.193 9.751 4.080 1.00 97.50 97 THR A CA 1
ATOM 725 C C . THR A 1 97 ? 2.835 9.082 4.246 1.00 97.50 97 THR A C 1
ATOM 727 O O . THR A 1 97 ? 1.917 9.736 4.728 1.00 97.50 97 THR A O 1
ATOM 730 N N . THR A 1 98 ? 2.711 7.836 3.778 1.00 97.56 98 THR A N 1
ATOM 731 C CA . T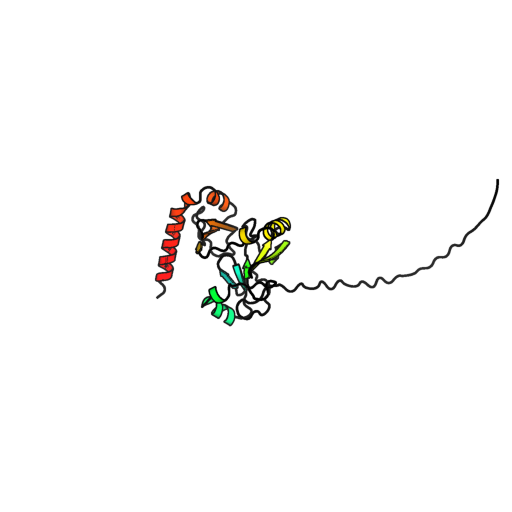HR A 1 98 ? 1.502 6.997 3.690 1.00 97.56 98 THR A CA 1
ATOM 732 C C . THR A 1 98 ? 0.363 7.563 2.831 1.00 97.56 98 THR A C 1
ATOM 734 O O . THR A 1 98 ? -0.635 6.884 2.596 1.00 97.56 98 THR A O 1
ATOM 737 N N . LYS A 1 99 ? 0.544 8.756 2.250 1.00 97.50 99 LYS A N 1
ATOM 738 C CA . LYS A 1 99 ? -0.427 9.417 1.372 1.00 97.50 99 LYS A CA 1
ATOM 739 C C . LYS A 1 99 ? -0.575 8.702 0.040 1.00 97.50 99 LYS A C 1
ATOM 741 O O . LYS A 1 99 ? 0.401 8.228 -0.546 1.00 97.50 99 LYS A O 1
ATOM 746 N N . ARG A 1 100 ? -1.807 8.675 -0.473 1.00 96.31 100 ARG A N 1
ATOM 747 C CA . ARG A 1 100 ? -2.117 8.129 -1.798 1.00 96.31 100 ARG A CA 1
ATOM 748 C C . ARG A 1 100 ? -1.281 8.839 -2.857 1.00 96.31 100 ARG A C 1
ATOM 750 O O . ARG A 1 100 ? -1.262 10.065 -2.926 1.00 96.31 100 ARG A O 1
ATOM 757 N N . LEU A 1 101 ? -0.626 8.051 -3.703 1.00 95.31 101 LEU A N 1
ATOM 758 C CA . LEU A 1 101 ? 0.188 8.557 -4.798 1.00 95.31 101 LEU A CA 1
ATOM 759 C C . LEU A 1 101 ? -0.014 7.688 -6.035 1.00 95.31 101 LEU A C 1
ATOM 761 O O . LEU A 1 101 ? 0.229 6.480 -6.014 1.00 95.31 101 LEU A O 1
ATOM 765 N N . ASP A 1 102 ? -0.463 8.299 -7.127 1.00 90.69 102 ASP A N 1
ATOM 766 C CA . ASP A 1 102 ? -0.442 7.631 -8.423 1.00 90.69 102 ASP A CA 1
ATOM 767 C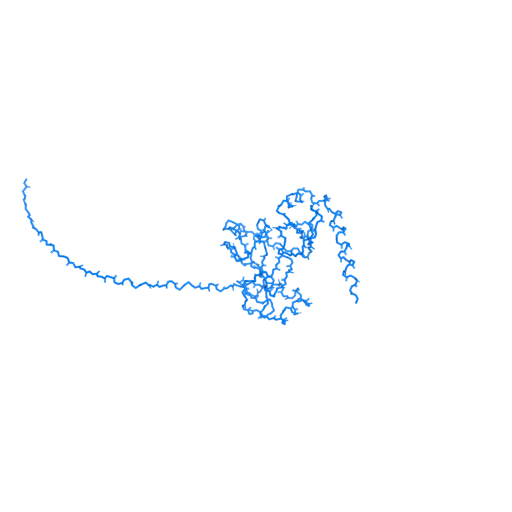 C . ASP A 1 102 ? 1.009 7.482 -8.896 1.00 90.69 102 ASP A C 1
ATOM 769 O O . ASP A 1 102 ? 1.773 8.448 -8.894 1.00 90.69 102 ASP A O 1
ATOM 773 N N . ALA A 1 103 ? 1.403 6.278 -9.313 1.00 90.25 103 ALA A N 1
ATOM 774 C CA . ALA A 1 103 ? 2.776 6.012 -9.726 1.00 90.25 103 ALA A CA 1
ATOM 775 C C . ALA A 1 103 ? 3.203 6.814 -10.966 1.00 90.25 103 ALA A C 1
ATOM 777 O O . ALA A 1 103 ? 4.393 7.072 -11.131 1.00 90.25 103 ALA A O 1
ATOM 778 N N . LYS A 1 104 ? 2.260 7.250 -11.814 1.00 90.25 104 LYS A N 1
ATOM 779 C CA . LYS A 1 104 ? 2.543 8.142 -12.951 1.00 90.25 104 LYS A CA 1
ATOM 780 C C . LYS A 1 104 ? 2.842 9.578 -12.503 1.00 90.25 104 LYS A C 1
ATOM 782 O O . LYS A 1 104 ? 3.497 10.305 -13.240 1.00 90.25 104 LYS A O 1
ATOM 787 N N . ALA A 1 105 ? 2.380 9.975 -11.316 1.00 93.31 105 ALA A N 1
ATOM 788 C CA . ALA A 1 105 ? 2.656 11.277 -10.706 1.00 93.31 105 ALA A CA 1
ATOM 789 C C . ALA A 1 105 ? 3.884 11.256 -9.773 1.00 93.31 105 ALA A C 1
ATOM 791 O O . ALA A 1 105 ? 4.219 12.273 -9.168 1.00 93.31 105 ALA A O 1
ATOM 792 N N . ALA A 1 106 ? 4.542 10.104 -9.622 1.00 95.50 106 ALA A N 1
ATOM 793 C CA . ALA A 1 106 ? 5.696 9.964 -8.750 1.00 95.50 106 ALA A CA 1
ATOM 794 C C . ALA A 1 106 ? 6.902 10.744 -9.291 1.00 95.50 106 ALA A C 1
ATOM 796 O O . ALA A 1 106 ? 7.241 10.654 -10.469 1.00 95.50 106 ALA A O 1
ATOM 797 N N . VAL A 1 107 ? 7.600 11.449 -8.401 1.00 97.50 107 VAL A N 1
ATOM 798 C CA . VAL A 1 107 ? 8.872 12.117 -8.719 1.00 97.50 107 VAL A CA 1
ATOM 799 C C . VAL A 1 107 ? 9.987 11.089 -8.892 1.00 97.50 107 VAL A C 1
ATOM 801 O O . VAL A 1 107 ? 10.905 11.279 -9.687 1.00 97.50 107 VAL A O 1
ATOM 804 N N . ALA A 1 108 ? 9.924 9.995 -8.135 1.00 96.56 108 ALA A N 1
ATOM 805 C CA . ALA A 1 108 ? 10.896 8.918 -8.213 1.00 96.56 108 ALA A CA 1
ATOM 806 C C . ALA A 1 108 ? 10.271 7.579 -7.801 1.00 96.56 108 ALA A C 1
ATOM 808 O O . ALA A 1 108 ? 9.200 7.542 -7.195 1.00 96.56 108 ALA A O 1
ATOM 809 N N . THR A 1 109 ? 10.949 6.472 -8.116 1.00 96.81 109 THR A N 1
ATOM 810 C CA . THR A 1 109 ? 10.506 5.117 -7.753 1.00 96.81 109 THR A CA 1
ATOM 811 C C . THR A 1 109 ? 11.677 4.246 -7.291 1.00 96.81 109 THR A C 1
ATOM 813 O O . THR A 1 109 ? 12.815 4.482 -7.700 1.00 96.81 109 THR A O 1
ATOM 816 N N . SER A 1 110 ? 11.400 3.239 -6.459 1.00 97.00 110 SER A N 1
ATOM 817 C CA . SER A 1 110 ? 12.346 2.177 -6.073 1.00 97.00 110 SER A CA 1
ATOM 818 C C . SER A 1 110 ? 11.658 0.817 -6.168 1.00 97.00 110 SER A C 1
ATOM 820 O O . SER A 1 110 ? 10.494 0.686 -5.795 1.00 97.00 110 SER A O 1
ATOM 822 N N . VAL A 1 111 ? 12.369 -0.209 -6.640 1.00 97.12 111 VAL A N 1
ATOM 823 C CA . VAL A 1 111 ? 11.893 -1.599 -6.576 1.00 97.12 111 VAL A CA 1
ATOM 824 C C . VAL A 1 111 ? 12.474 -2.257 -5.331 1.00 97.12 111 VAL A C 1
ATOM 826 O O . VAL A 1 111 ? 13.690 -2.296 -5.157 1.00 97.12 111 VAL A O 1
ATOM 829 N N . TYR A 1 112 ? 11.610 -2.784 -4.469 1.00 97.12 112 TYR A N 1
ATOM 830 C CA . TYR A 1 112 ? 12.005 -3.509 -3.265 1.00 97.12 112 TYR A CA 1
ATOM 831 C C . TYR A 1 112 ? 11.087 -4.715 -3.063 1.00 97.12 112 TYR A C 1
ATOM 833 O O . TYR A 1 112 ? 9.872 -4.599 -3.187 1.00 97.12 112 TYR A O 1
ATOM 841 N N . GLU A 1 113 ? 11.673 -5.892 -2.819 1.00 95.44 113 GLU A N 1
ATOM 842 C CA . GLU A 1 113 ? 10.944 -7.159 -2.617 1.00 95.44 113 GLU A CA 1
ATOM 843 C C . GLU A 1 113 ? 9.832 -7.416 -3.659 1.00 95.44 113 GLU A C 1
ATOM 845 O O . GLU A 1 113 ? 8.747 -7.908 -3.356 1.00 95.44 113 GLU A O 1
ATOM 850 N N . GLY A 1 114 ? 10.112 -7.094 -4.927 1.00 95.06 114 GLY A N 1
ATOM 851 C CA . GLY A 1 114 ? 9.185 -7.336 -6.033 1.00 95.06 114 GLY A CA 1
ATOM 852 C C . GLY A 1 114 ? 8.039 -6.332 -6.160 1.00 95.06 114 GLY A C 1
ATOM 853 O O . GLY A 1 114 ? 7.140 -6.553 -6.972 1.00 95.06 114 GLY A O 1
ATOM 854 N N . VAL A 1 115 ? 8.061 -5.234 -5.407 1.00 97.12 115 VAL A N 1
ATOM 855 C CA . VAL A 1 115 ? 7.083 -4.145 -5.499 1.00 97.12 115 VAL A CA 1
ATOM 856 C C . VAL A 1 115 ? 7.782 -2.860 -5.933 1.00 97.12 115 VAL A C 1
ATOM 858 O O . VAL A 1 115 ? 8.870 -2.542 -5.455 1.00 97.12 115 VAL A O 1
ATOM 861 N N . LEU A 1 116 ? 7.157 -2.122 -6.849 1.00 97.12 116 LEU A N 1
ATOM 862 C CA . LEU A 1 116 ? 7.569 -0.773 -7.226 1.00 97.12 116 LEU A CA 1
ATOM 863 C C . LEU A 1 116 ? 6.913 0.235 -6.280 1.00 97.12 116 LEU A C 1
ATOM 865 O O . LEU A 1 116 ? 5.690 0.354 -6.252 1.00 97.12 116 LEU A O 1
ATOM 869 N N . TYR A 1 117 ? 7.727 0.961 -5.524 1.00 97.56 117 TYR A N 1
ATOM 870 C CA . TYR A 1 117 ? 7.300 2.000 -4.595 1.00 97.56 117 TYR A CA 1
ATOM 871 C C . TYR A 1 117 ? 7.440 3.378 -5.250 1.00 97.56 117 TYR A C 1
ATOM 873 O O . TYR A 1 117 ? 8.556 3.732 -5.645 1.00 97.56 117 TYR A O 1
ATOM 881 N N . PRO A 1 118 ? 6.346 4.146 -5.398 1.00 97.31 118 PRO A N 1
ATOM 882 C CA . PRO A 1 118 ? 6.399 5.527 -5.857 1.00 97.31 118 PRO A CA 1
ATOM 883 C C . PRO A 1 118 ? 6.695 6.495 -4.704 1.00 97.31 118 PRO A C 1
ATOM 885 O O . PRO A 1 118 ? 6.312 6.253 -3.562 1.00 97.31 118 PRO A O 1
ATOM 888 N N . PHE A 1 119 ? 7.334 7.622 -5.017 1.00 98.38 119 PHE A N 1
ATOM 889 C CA . PHE A 1 119 ? 7.641 8.677 -4.050 1.00 98.38 119 PHE A CA 1
ATOM 890 C C . PHE A 1 119 ? 7.218 10.047 -4.564 1.00 98.38 119 PHE A C 1
ATOM 892 O O . PHE A 1 119 ? 7.510 10.419 -5.704 1.00 98.38 119 PHE A O 1
ATOM 899 N N . ALA A 1 120 ? 6.577 10.825 -3.693 1.00 98.12 120 ALA A N 1
ATOM 900 C CA . ALA A 1 120 ? 6.163 12.195 -3.978 1.00 98.12 120 ALA A CA 1
ATOM 901 C C . ALA A 1 120 ? 7.357 13.165 -3.989 1.00 98.12 120 ALA A C 1
ATOM 903 O O . ALA A 1 120 ? 7.248 14.282 -4.483 1.00 98.12 120 ALA A O 1
ATOM 904 N N . SER A 1 121 ? 8.508 12.752 -3.447 1.00 98.38 121 SER A N 1
ATOM 905 C CA . SER A 1 121 ? 9.738 13.541 -3.452 1.00 98.38 121 SER A CA 1
ATOM 906 C C . SER A 1 121 ? 10.989 12.660 -3.506 1.00 98.38 121 SER A C 1
ATOM 908 O O . SER A 1 121 ? 10.991 11.509 -3.062 1.00 98.38 121 SER A O 1
ATOM 910 N N . ALA A 1 122 ? 12.097 13.229 -3.989 1.00 98.25 122 ALA A N 1
ATOM 911 C CA . ALA A 1 122 ? 13.410 12.581 -3.934 1.00 98.25 122 ALA A CA 1
ATOM 912 C C . ALA A 1 122 ? 13.889 12.332 -2.487 1.00 98.25 122 ALA A C 1
ATOM 914 O O . ALA A 1 122 ? 14.620 11.373 -2.227 1.00 98.25 122 ALA A O 1
ATOM 915 N N . ILE A 1 123 ? 13.444 13.165 -1.537 1.00 98.44 123 ILE A N 1
ATOM 916 C CA . ILE A 1 123 ? 13.738 13.010 -0.108 1.00 98.44 123 ILE A CA 1
ATOM 917 C C . ILE A 1 123 ? 13.084 11.731 0.418 1.00 98.44 123 ILE A C 1
ATOM 919 O O . ILE A 1 123 ? 13.771 10.911 1.018 1.00 98.44 123 ILE A O 1
ATOM 923 N N . ASN A 1 124 ? 11.799 11.507 0.124 1.00 98.62 124 ASN A N 1
ATOM 924 C CA . ASN A 1 124 ? 11.090 10.296 0.550 1.00 98.62 124 ASN A CA 1
ATOM 925 C C . ASN A 1 124 ? 11.736 9.040 -0.037 1.00 98.62 124 ASN A C 1
ATOM 927 O O . ASN A 1 124 ? 11.968 8.079 0.692 1.00 98.62 124 ASN A O 1
ATOM 931 N N . LYS A 1 125 ? 12.128 9.073 -1.317 1.00 98.44 125 LYS A N 1
ATOM 932 C CA . LYS A 1 125 ? 12.885 7.968 -1.918 1.00 98.44 125 LYS A CA 1
ATOM 933 C C . LYS A 1 125 ? 14.181 7.686 -1.157 1.00 98.44 125 LYS A C 1
ATOM 935 O O . LYS A 1 125 ? 14.451 6.548 -0.799 1.00 98.44 125 LYS A O 1
ATOM 940 N N . THR A 1 126 ? 14.967 8.723 -0.878 1.00 98.44 126 THR A N 1
ATOM 941 C CA . THR A 1 126 ? 16.242 8.582 -0.158 1.00 98.44 126 THR A CA 1
ATOM 942 C C . THR A 1 126 ? 16.034 8.048 1.262 1.00 98.44 126 THR A C 1
ATOM 944 O O . THR A 1 126 ? 16.808 7.219 1.735 1.00 98.44 126 THR A O 1
ATOM 947 N N . THR A 1 127 ? 14.983 8.499 1.948 1.00 98.56 127 THR A N 1
ATOM 948 C CA . THR A 1 127 ? 14.587 8.001 3.272 1.00 98.56 127 THR A CA 1
ATOM 949 C C . THR A 1 127 ? 14.201 6.524 3.222 1.00 98.56 127 THR A C 1
ATOM 951 O O . THR A 1 127 ? 14.650 5.750 4.066 1.00 98.56 127 THR A O 1
ATOM 954 N N . PHE A 1 128 ? 13.425 6.120 2.216 1.00 98.50 128 PHE A N 1
ATOM 955 C CA . PHE A 1 128 ? 13.053 4.727 2.001 1.00 98.50 128 PHE A CA 1
ATOM 956 C C . PHE A 1 128 ? 14.269 3.851 1.699 1.00 98.50 128 PHE A C 1
ATOM 958 O O . PHE A 1 128 ? 14.453 2.834 2.356 1.00 98.50 128 PHE A O 1
ATOM 965 N N . ASP A 1 129 ? 15.126 4.252 0.759 1.00 98.12 129 ASP A N 1
ATOM 966 C CA . ASP A 1 129 ? 16.265 3.444 0.307 1.00 98.12 129 ASP A CA 1
ATOM 967 C C . ASP A 1 129 ? 17.278 3.159 1.431 1.00 98.12 129 ASP A C 1
ATOM 969 O O . ASP A 1 129 ? 17.949 2.127 1.407 1.00 98.12 129 ASP A O 1
ATOM 973 N N . LYS A 1 130 ? 17.366 4.032 2.445 1.00 98.44 130 LYS A N 1
ATOM 974 C CA . LYS A 1 130 ? 18.194 3.808 3.644 1.00 98.44 130 LYS A CA 1
ATOM 975 C C . LYS A 1 130 ? 17.674 2.670 4.526 1.00 98.44 130 LYS A C 1
ATOM 977 O O . LYS A 1 130 ? 18.476 1.952 5.118 1.00 98.44 130 LYS A O 1
ATOM 982 N N . SER A 1 131 ? 16.353 2.511 4.610 1.00 97.69 131 SER A N 1
ATOM 983 C CA . SER A 1 131 ? 15.695 1.581 5.535 1.00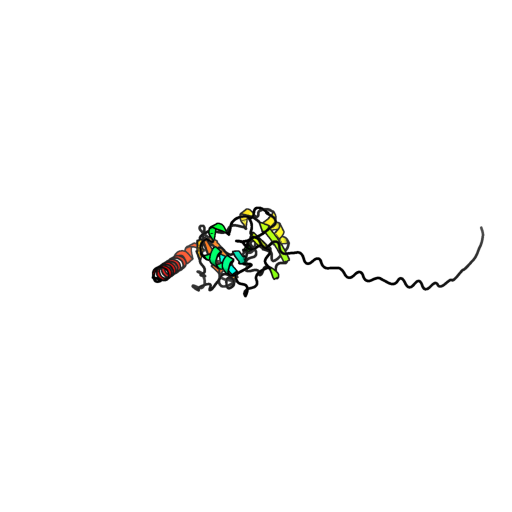 97.69 131 SER A CA 1
ATOM 984 C C . SER A 1 131 ? 14.411 0.990 4.935 1.00 97.69 131 SER A C 1
ATOM 986 O O . SER A 1 131 ? 13.341 1.124 5.531 1.00 97.69 131 SER A O 1
ATOM 988 N N . PRO A 1 132 ? 14.460 0.299 3.781 1.00 97.31 132 PRO A N 1
ATOM 989 C CA . PRO A 1 132 ? 13.250 -0.064 3.040 1.00 97.31 132 PRO A CA 1
ATOM 990 C C . PRO A 1 132 ? 12.330 -0.986 3.844 1.00 97.31 132 PRO A C 1
ATOM 992 O O . PRO A 1 132 ? 11.116 -0.822 3.815 1.00 97.31 132 PRO A O 1
ATOM 995 N N . LYS A 1 133 ? 12.895 -1.882 4.665 1.00 96.25 133 LYS A N 1
ATOM 996 C CA . LYS A 1 133 ? 12.141 -2.772 5.566 1.00 96.25 133 LYS A CA 1
ATOM 997 C C . LYS A 1 133 ? 11.228 -2.036 6.551 1.00 96.25 133 LYS A C 1
ATOM 999 O O . LYS A 1 133 ? 10.215 -2.596 6.947 1.00 96.25 133 LYS A O 1
ATOM 1004 N N . GLN A 1 134 ? 11.572 -0.809 6.946 1.00 96.06 134 GLN A N 1
ATOM 1005 C CA . GLN A 1 134 ? 10.755 -0.006 7.862 1.00 96.06 134 GLN A CA 1
ATOM 1006 C C . GLN A 1 134 ? 9.461 0.477 7.192 1.00 96.06 134 GLN A C 1
ATOM 1008 O O . GLN A 1 134 ? 8.418 0.539 7.836 1.00 96.06 134 GLN A O 1
ATOM 1013 N N . TYR A 1 135 ? 9.527 0.801 5.901 1.00 96.94 135 TYR A N 1
ATOM 1014 C CA . TYR A 1 135 ? 8.443 1.448 5.155 1.00 96.94 135 TYR A CA 1
ATOM 1015 C C . TYR A 1 135 ? 7.680 0.482 4.238 1.00 96.94 135 TYR A C 1
ATOM 1017 O O . TYR A 1 135 ? 6.528 0.719 3.892 1.00 96.94 135 TYR A O 1
ATOM 1025 N N . ALA A 1 136 ? 8.311 -0.625 3.840 1.00 96.00 136 ALA A N 1
ATOM 1026 C CA . ALA A 1 136 ? 7.764 -1.606 2.906 1.00 96.00 136 ALA A CA 1
ATOM 1027 C C . ALA A 1 136 ? 6.828 -2.639 3.561 1.00 96.00 136 ALA A C 1
ATOM 1029 O O . ALA A 1 136 ? 6.410 -3.588 2.892 1.00 96.00 136 ALA A O 1
ATOM 1030 N N . THR A 1 137 ? 6.488 -2.475 4.845 1.00 94.00 137 THR A N 1
ATOM 1031 C CA . THR A 1 137 ? 5.588 -3.385 5.562 1.00 94.00 137 THR A CA 1
ATOM 1032 C C . THR A 1 137 ? 4.246 -3.494 4.840 1.00 94.00 137 THR A C 1
ATOM 1034 O O . THR A 1 137 ? 3.644 -2.502 4.424 1.00 94.00 137 THR A O 1
ATOM 1037 N N . ARG A 1 138 ? 3.770 -4.729 4.681 1.00 93.00 138 ARG A N 1
ATOM 1038 C CA . ARG A 1 138 ? 2.485 -5.062 4.060 1.00 93.00 138 ARG A CA 1
ATOM 1039 C C . ARG A 1 138 ? 1.774 -6.090 4.934 1.00 93.00 138 ARG A C 1
ATOM 1041 O O . ARG A 1 138 ? 1.974 -7.291 4.736 1.00 93.00 138 ARG A O 1
ATOM 1048 N N . PRO A 1 139 ? 1.003 -5.642 5.937 1.00 93.94 139 PRO A N 1
ATOM 1049 C CA . PRO A 1 139 ? 0.281 -6.555 6.804 1.00 93.94 139 PRO A CA 1
ATOM 1050 C C . PRO A 1 139 ? -0.673 -7.442 6.001 1.00 93.94 139 PRO A C 1
ATOM 1052 O O . PRO A 1 139 ? -1.262 -7.008 5.014 1.00 93.94 139 PRO A O 1
ATOM 1055 N N . ALA A 1 140 ? -0.831 -8.698 6.425 1.00 91.31 140 ALA A N 1
ATOM 1056 C CA . ALA A 1 140 ? -1.721 -9.631 5.737 1.00 91.31 140 ALA A CA 1
ATOM 1057 C C . ALA A 1 140 ? -3.204 -9.283 5.923 1.00 91.31 140 ALA A C 1
ATOM 1059 O O . ALA A 1 140 ? -4.026 -9.638 5.081 1.00 91.31 140 ALA A O 1
ATOM 1060 N N . LYS A 1 141 ? -3.530 -8.614 7.034 1.00 94.31 141 LYS A N 1
ATOM 1061 C CA . LYS A 1 141 ? -4.872 -8.141 7.361 1.00 94.31 141 LYS A CA 1
ATOM 1062 C C . LYS A 1 141 ? -5.006 -6.679 6.971 1.00 94.31 141 LYS A C 1
ATOM 1064 O O . LYS A 1 141 ? -4.082 -5.893 7.178 1.00 94.31 141 LYS A O 1
ATOM 1069 N N . GLU A 1 142 ? -6.181 -6.312 6.490 1.00 95.81 142 GLU A N 1
ATOM 1070 C CA . GLU A 1 142 ? -6.499 -4.935 6.153 1.00 95.81 142 GLU A CA 1
ATOM 1071 C C . GLU A 1 142 ? -7.986 -4.639 6.323 1.00 95.81 142 GLU A C 1
ATOM 1073 O O . GLU A 1 142 ? -8.826 -5.541 6.275 1.00 95.81 142 GLU A O 1
ATOM 1078 N N . LEU A 1 143 ? -8.295 -3.360 6.510 1.00 96.44 143 LEU A N 1
ATOM 1079 C CA . LEU A 1 143 ? -9.635 -2.862 6.745 1.00 96.44 143 LEU A CA 1
ATOM 1080 C C . LEU A 1 143 ? -9.892 -1.625 5.881 1.00 96.44 143 LEU A C 1
ATOM 1082 O O . LEU A 1 143 ? -9.397 -0.531 6.159 1.00 96.44 143 LEU A O 1
ATOM 1086 N N . LEU A 1 144 ? -10.697 -1.804 4.834 1.00 96.81 144 LEU A N 1
ATOM 1087 C CA . LEU A 1 144 ? -11.198 -0.737 3.963 1.00 96.81 144 LEU A CA 1
ATOM 1088 C C . LEU A 1 144 ? -12.367 0.010 4.630 1.00 96.81 144 LEU A C 1
ATOM 1090 O O . LEU A 1 144 ? -13.515 -0.013 4.188 1.00 96.81 144 LEU A O 1
ATOM 1094 N N . PHE A 1 145 ? -12.068 0.647 5.756 1.00 97.62 145 PHE A N 1
ATOM 1095 C CA . PHE A 1 145 ? -13.022 1.378 6.578 1.00 97.62 145 PHE A CA 1
ATOM 1096 C C . PHE A 1 145 ? -12.289 2.426 7.402 1.00 97.62 145 PHE A C 1
ATOM 1098 O O . PHE A 1 145 ? -11.283 2.115 8.038 1.00 97.62 145 PHE A O 1
ATOM 1105 N N . CYS A 1 146 ? -12.824 3.642 7.404 1.00 98.31 146 CYS A N 1
ATOM 1106 C CA . CYS A 1 146 ? -12.305 4.774 8.144 1.00 98.31 146 CYS A CA 1
ATOM 1107 C C . CYS A 1 146 ? -12.936 4.809 9.548 1.00 98.31 146 CYS A C 1
ATOM 1109 O O . CYS A 1 146 ? -14.079 5.248 9.699 1.00 98.31 146 CYS A O 1
ATOM 1111 N N . PRO A 1 147 ? -12.219 4.405 10.610 1.00 97.94 147 PRO A N 1
ATOM 1112 C CA . PRO A 1 147 ? -12.755 4.432 11.972 1.00 97.94 147 PRO A CA 1
ATOM 1113 C C . PRO A 1 147 ? -13.099 5.835 12.493 1.00 97.94 147 PRO A C 1
ATOM 1115 O O . PRO A 1 147 ? -13.937 5.985 13.390 1.00 97.94 147 PRO A O 1
ATOM 1118 N N . VAL A 1 148 ? -12.425 6.862 11.972 1.00 98.12 148 VAL A N 1
ATOM 1119 C CA . VAL A 1 148 ? -12.591 8.240 12.441 1.00 98.12 148 VAL A CA 1
ATOM 1120 C C . VAL A 1 148 ? -13.942 8.789 12.001 1.00 98.12 148 VAL A C 1
ATOM 1122 O O . VAL A 1 148 ? -14.720 9.207 12.859 1.00 98.12 148 VAL A O 1
ATOM 1125 N N . SER A 1 149 ? -14.253 8.698 10.705 1.00 97.38 149 SER A N 1
ATOM 1126 C CA . SER A 1 149 ? -15.537 9.143 10.150 1.00 97.38 149 SER A CA 1
ATOM 1127 C C . SER A 1 149 ? -16.648 8.091 10.209 1.00 97.38 149 SER A C 1
ATOM 1129 O O . SER A 1 149 ? -17.800 8.445 10.002 1.00 97.38 149 SER A O 1
ATOM 1131 N N . ASP A 1 150 ? -16.337 6.834 10.556 1.00 97.00 150 ASP A N 1
ATOM 1132 C CA . ASP A 1 150 ? -17.286 5.705 10.528 1.00 97.00 150 ASP A CA 1
ATOM 1133 C C . ASP A 1 150 ? -17.773 5.347 9.106 1.00 97.00 150 ASP A C 1
ATOM 1135 O O . ASP A 1 150 ? -18.888 4.869 8.909 1.00 97.00 150 ASP A O 1
ATOM 1139 N N . GLU A 1 151 ? -16.924 5.556 8.097 1.00 96.19 151 GLU A N 1
ATOM 1140 C CA . GLU A 1 151 ? -17.274 5.381 6.682 1.00 96.19 151 GLU A CA 1
ATOM 1141 C C . GLU A 1 151 ? -16.530 4.221 6.022 1.00 96.19 151 GLU A C 1
ATOM 1143 O O . GLU A 1 151 ? -15.360 3.949 6.299 1.00 96.19 151 GLU A O 1
ATOM 1148 N N . VAL A 1 152 ? -17.191 3.559 5.072 1.00 97.06 152 VAL A N 1
ATOM 1149 C CA . VAL A 1 152 ? -16.553 2.545 4.224 1.00 97.06 152 VAL A CA 1
ATOM 1150 C C . VAL A 1 152 ? -15.609 3.226 3.239 1.00 97.06 152 VAL A C 1
ATOM 1152 O O . VAL A 1 152 ? -16.009 4.130 2.508 1.00 97.06 152 VAL A O 1
ATOM 1155 N N . VAL A 1 153 ? -14.369 2.745 3.170 1.00 96.88 153 VAL A N 1
ATOM 1156 C CA . VAL A 1 153 ? -13.452 3.115 2.090 1.00 96.88 153 VAL A CA 1
ATOM 1157 C C . VAL A 1 153 ? -13.760 2.181 0.929 1.00 96.88 153 VAL A C 1
ATOM 1159 O O . VAL A 1 153 ? -13.541 0.980 1.027 1.00 96.88 153 VAL A O 1
ATOM 1162 N N . LYS A 1 154 ? -14.336 2.710 -0.152 1.00 93.50 154 LYS A N 1
ATOM 1163 C CA . LYS A 1 154 ? -14.889 1.892 -1.244 1.00 93.50 154 LYS A CA 1
ATOM 1164 C C . LYS A 1 154 ? -13.858 0.927 -1.836 1.00 93.50 154 LYS A C 1
ATOM 1166 O O . LYS A 1 154 ? -14.165 -0.232 -2.098 1.00 93.50 154 LYS A O 1
ATOM 1171 N N . ASP A 1 155 ? -12.657 1.435 -2.069 1.00 92.56 155 ASP A N 1
ATOM 1172 C CA . ASP A 1 155 ? -11.528 0.718 -2.647 1.00 92.56 155 ASP A CA 1
ATOM 1173 C C . ASP A 1 155 ? -10.209 1.430 -2.298 1.00 92.56 155 ASP A C 1
ATOM 1175 O O . ASP A 1 155 ? -10.197 2.559 -1.801 1.00 92.56 155 ASP A O 1
ATOM 1179 N N . TYR A 1 156 ? -9.075 0.792 -2.583 1.00 92.69 156 TYR A N 1
ATOM 1180 C CA . TYR A 1 156 ? -7.748 1.358 -2.319 1.00 92.69 156 TYR A CA 1
ATOM 1181 C C . TYR A 1 156 ? -7.485 2.672 -3.060 1.00 92.69 156 TYR A C 1
ATOM 1183 O O . TYR A 1 156 ? -6.678 3.478 -2.601 1.00 92.69 156 TYR A O 1
ATOM 1191 N N . ALA A 1 157 ? -8.127 2.895 -4.212 1.00 88.69 157 ALA A N 1
ATOM 1192 C CA . ALA A 1 157 ? -7.943 4.122 -4.973 1.00 88.69 157 ALA A CA 1
ATOM 1193 C C . ALA A 1 157 ? -8.630 5.315 -4.294 1.00 88.69 157 ALA A C 1
ATOM 1195 O O . ALA A 1 157 ? -8.119 6.427 -4.401 1.00 88.69 157 ALA A O 1
ATOM 1196 N N . SER A 1 158 ? -9.737 5.067 -3.588 1.00 91.88 158 SER A N 1
ATOM 1197 C CA . SER A 1 158 ? -10.474 6.056 -2.793 1.00 91.88 158 SER A CA 1
ATOM 1198 C C . SER A 1 158 ? -9.850 6.358 -1.426 1.00 91.88 158 SER A C 1
ATOM 1200 O O . SER A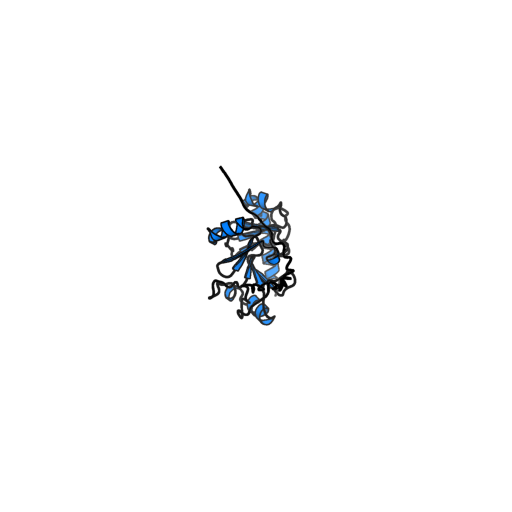 1 158 ? -10.204 7.356 -0.804 1.00 91.88 158 SER A O 1
ATOM 1202 N N . ALA A 1 159 ? -8.923 5.522 -0.951 1.00 96.81 159 ALA A N 1
ATOM 1203 C CA . ALA A 1 159 ? -8.207 5.782 0.290 1.00 96.81 159 ALA A CA 1
ATOM 1204 C C . ALA A 1 159 ? -7.278 6.991 0.123 1.00 96.81 159 ALA A C 1
ATOM 1206 O O . ALA A 1 159 ? -6.464 7.034 -0.801 1.00 96.81 159 ALA A O 1
ATOM 1207 N N . SER A 1 160 ? -7.346 7.952 1.043 1.00 97.50 160 SER A N 1
ATOM 1208 C CA . SER A 1 160 ? -6.416 9.086 1.060 1.00 97.50 160 SER A CA 1
ATOM 1209 C C . SER A 1 160 ? -5.069 8.714 1.678 1.00 97.50 160 SER A C 1
ATOM 1211 O O . SER A 1 160 ? -4.038 9.289 1.330 1.00 97.50 160 SER A O 1
ATOM 1213 N N . ASP A 1 161 ? -5.104 7.804 2.651 1.00 96.94 161 ASP A N 1
ATOM 1214 C CA . ASP A 1 161 ? -3.986 7.456 3.521 1.00 96.94 161 ASP A CA 1
ATOM 1215 C C . ASP A 1 161 ? -4.232 6.087 4.186 1.00 96.94 161 ASP A C 1
ATOM 1217 O O . ASP A 1 161 ? -5.330 5.525 4.081 1.00 96.94 161 ASP A O 1
ATOM 1221 N N . TYR A 1 162 ? -3.238 5.560 4.895 1.00 97.81 162 TYR A N 1
ATOM 1222 C CA . TYR A 1 162 ? -3.370 4.369 5.728 1.00 97.81 162 TYR A CA 1
ATOM 1223 C C . TYR A 1 162 ? -2.548 4.465 7.021 1.00 97.81 162 TYR A C 1
ATOM 1225 O O . TYR A 1 162 ? -1.595 5.238 7.142 1.00 97.81 162 TYR A O 1
ATOM 1233 N N . SER A 1 163 ? -2.897 3.614 7.981 1.00 97.62 163 SER A N 1
ATOM 1234 C CA . SER A 1 163 ? -2.121 3.378 9.197 1.00 97.62 163 SER A CA 1
ATOM 1235 C C . SER A 1 163 ? -2.041 1.887 9.482 1.00 97.62 163 SER A C 1
ATOM 1237 O O . SER A 1 163 ? -3.052 1.190 9.437 1.00 97.62 163 SER A O 1
ATOM 1239 N N . ASP A 1 164 ? -0.847 1.396 9.800 1.00 96.94 164 ASP A N 1
ATOM 1240 C CA . ASP A 1 164 ? -0.663 0.015 10.239 1.00 96.94 164 ASP A CA 1
ATOM 1241 C C . ASP A 1 164 ? -0.751 -0.035 11.769 1.00 96.94 164 ASP A C 1
ATOM 1243 O O . ASP A 1 164 ? 0.040 0.594 12.471 1.00 96.94 164 ASP A O 1
ATOM 1247 N N . TYR A 1 165 ? -1.722 -0.779 12.295 1.00 96.38 165 TYR A N 1
ATOM 1248 C CA . TYR A 1 165 ? -1.981 -0.903 13.727 1.00 96.38 165 TYR A CA 1
ATOM 1249 C C . TYR A 1 165 ? -2.256 -2.366 14.088 1.00 96.38 165 TYR A C 1
ATOM 1251 O O . TYR A 1 165 ? -3.083 -3.023 13.462 1.00 96.38 165 TYR A O 1
ATOM 1259 N N . ASN A 1 166 ? -1.550 -2.900 15.091 1.00 94.31 166 ASN A N 1
ATOM 1260 C CA . ASN A 1 166 ? -1.675 -4.294 15.551 1.00 94.31 166 ASN A CA 1
ATOM 1261 C C . ASN A 1 166 ? -1.577 -5.355 14.430 1.00 94.31 166 ASN A C 1
ATOM 1263 O O . ASN A 1 166 ? -2.284 -6.364 14.446 1.00 94.31 166 ASN A O 1
ATOM 1267 N N . GLY A 1 167 ? -0.687 -5.141 13.453 1.00 94.50 167 GLY A N 1
ATOM 1268 C CA . GLY A 1 167 ? -0.484 -6.078 12.340 1.00 94.50 167 GLY A CA 1
ATOM 1269 C C . GLY A 1 167 ? -1.615 -6.078 11.306 1.00 94.50 167 GLY A C 1
ATOM 1270 O O . GLY A 1 167 ? -1.777 -7.058 10.576 1.00 94.50 167 GLY A O 1
ATOM 1271 N N . GLU A 1 168 ? -2.393 -4.998 11.242 1.00 95.69 168 GLU A N 1
ATOM 1272 C CA . GLU A 1 168 ? -3.465 -4.783 10.275 1.00 95.69 168 GLU A CA 1
ATOM 1273 C C . GLU A 1 168 ? -3.370 -3.379 9.678 1.00 95.69 168 GLU A C 1
ATOM 1275 O O . GLU A 1 168 ? -3.077 -2.413 10.383 1.00 95.69 168 GLU A O 1
ATOM 1280 N N . ARG A 1 169 ? -3.622 -3.265 8.374 1.00 97.69 169 ARG A N 1
ATOM 1281 C CA . ARG A 1 169 ? -3.661 -1.981 7.674 1.00 97.69 169 ARG A CA 1
ATOM 1282 C C . ARG A 1 169 ? -5.056 -1.373 7.715 1.00 97.69 169 ARG A C 1
ATOM 1284 O O . ARG A 1 169 ? -6.000 -1.979 7.224 1.00 97.69 169 ARG A O 1
ATOM 1291 N N . ILE A 1 170 ? -5.183 -0.161 8.238 1.00 98.00 170 ILE A N 1
ATOM 1292 C CA . ILE A 1 170 ? -6.443 0.580 8.336 1.00 98.00 170 ILE A CA 1
ATOM 1293 C C . ILE A 1 170 ? -6.416 1.745 7.348 1.00 98.00 170 ILE A C 1
ATOM 1295 O O . ILE A 1 170 ? -5.511 2.578 7.401 1.00 98.00 170 ILE A O 1
ATOM 1299 N N . TYR A 1 171 ? -7.394 1.805 6.446 1.00 98.00 171 TYR A N 1
ATOM 1300 C CA . TYR A 1 171 ? -7.464 2.844 5.419 1.00 98.00 171 TYR A CA 1
ATOM 1301 C C . TYR A 1 171 ? -8.287 4.051 5.867 1.00 98.00 171 TYR A C 1
ATOM 1303 O O . TYR A 1 171 ? -9.340 3.917 6.487 1.00 98.00 171 TYR A O 1
ATOM 1311 N N . MET A 1 172 ? -7.821 5.240 5.498 1.00 98.31 172 MET A N 1
ATOM 1312 C CA . MET A 1 172 ? -8.478 6.507 5.801 1.00 98.31 172 MET A CA 1
ATOM 1313 C C . MET A 1 172 ? -9.194 7.032 4.560 1.00 98.31 172 MET A C 1
ATOM 1315 O O . MET A 1 172 ? -8.633 7.020 3.463 1.00 98.31 172 MET A O 1
ATOM 1319 N N . CYS A 1 173 ? -10.425 7.519 4.726 1.00 97.69 173 CYS A N 1
ATOM 1320 C CA . CYS A 1 173 ? -11.180 8.126 3.626 1.00 97.69 173 CYS A CA 1
ATOM 1321 C C . CYS A 1 173 ? -10.727 9.563 3.322 1.00 97.69 173 CYS A C 1
ATOM 1323 O O . CYS A 1 173 ? -10.992 10.073 2.237 1.00 97.69 173 CYS A O 1
ATOM 1325 N N . CYS A 1 174 ? -10.061 10.225 4.277 1.00 96.94 174 CYS A N 1
ATOM 1326 C CA . CYS A 1 174 ? -9.752 11.646 4.211 1.00 96.94 174 CYS A CA 1
ATOM 1327 C C . CYS A 1 174 ? -8.371 12.001 4.803 1.00 96.94 174 CYS A C 1
ATOM 1329 O O . CYS A 1 174 ? -7.947 11.377 5.783 1.00 96.94 174 CYS A O 1
ATOM 1331 N N . PRO A 1 175 ? -7.680 13.049 4.301 1.00 95.25 175 PRO A N 1
ATOM 1332 C CA . PRO A 1 175 ? -6.385 13.472 4.847 1.00 95.25 175 PRO A CA 1
ATOM 1333 C C . PRO A 1 175 ? -6.412 13.839 6.339 1.00 95.25 175 PRO A C 1
ATOM 1335 O O . PRO A 1 175 ? -5.412 13.654 7.026 1.00 95.25 175 PRO A O 1
ATOM 1338 N N . GLY A 1 176 ? -7.547 14.331 6.849 1.00 96.12 176 GLY A N 1
ATOM 1339 C CA . GLY A 1 176 ? -7.721 14.695 8.262 1.00 96.12 176 GLY A CA 1
ATOM 1340 C C . GLY A 1 176 ? -7.993 13.513 9.198 1.00 96.12 176 GLY A C 1
ATOM 1341 O O . GLY A 1 176 ? -8.037 13.688 10.410 1.00 96.12 176 GLY A O 1
ATOM 1342 N N . CYS A 1 177 ? -8.181 12.311 8.655 1.00 97.81 177 CYS A N 1
ATOM 1343 C CA . CYS A 1 177 ? -8.608 11.144 9.416 1.00 97.81 177 CYS A CA 1
ATOM 1344 C C . CYS A 1 177 ? -7.415 10.373 10.022 1.00 97.81 177 CYS A C 1
ATOM 1346 O O . CYS A 1 177 ? -7.561 9.719 11.050 1.00 97.81 177 CYS A O 1
ATOM 1348 N N . LYS A 1 178 ? -6.213 10.477 9.437 1.00 97.25 178 LYS A N 1
ATOM 1349 C CA . LYS A 1 178 ? -5.031 9.732 9.902 1.00 97.25 178 LYS A CA 1
ATOM 1350 C C . LYS A 1 178 ? -4.544 10.174 11.282 1.00 97.25 178 LYS A C 1
ATOM 1352 O O . LYS A 1 178 ? -4.375 9.344 12.167 1.00 97.25 178 LYS A O 1
ATOM 1357 N N . GLU A 1 179 ? -4.322 11.470 11.477 1.00 97.69 179 GLU A N 1
ATOM 1358 C CA . GLU A 1 179 ? -3.719 11.986 12.712 1.00 97.69 179 GLU A CA 1
ATOM 1359 C C . GLU A 1 179 ? -4.549 11.658 13.973 1.00 97.69 179 GLU A C 1
ATOM 1361 O O . GLU A 1 179 ? -3.968 11.175 14.947 1.00 97.69 179 GLU A O 1
ATOM 1366 N N . PRO A 1 180 ? -5.889 11.831 13.991 1.00 98.06 180 PRO A N 1
ATOM 1367 C CA . PRO A 1 180 ? -6.704 11.405 15.127 1.00 98.06 180 PRO A CA 1
ATOM 1368 C C . PRO A 1 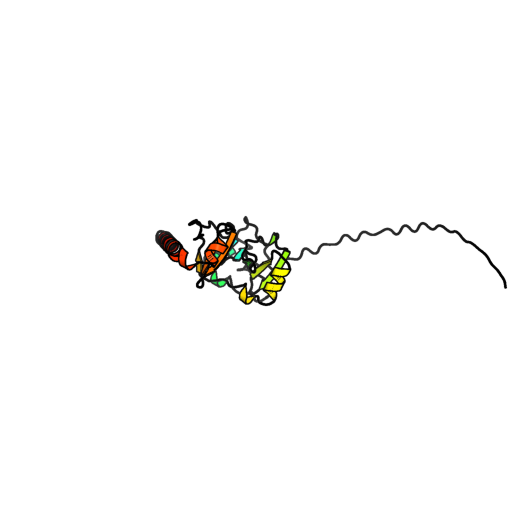180 ? -6.663 9.895 15.378 1.00 98.06 180 PRO A C 1
ATOM 1370 O O . PRO A 1 180 ? -6.754 9.475 16.531 1.00 98.06 180 PRO A O 1
ATOM 1373 N N . PHE A 1 181 ? -6.552 9.080 14.323 1.00 98.38 181 PHE A N 1
ATOM 1374 C CA . PHE A 1 181 ? -6.417 7.632 14.467 1.00 98.38 181 PHE A CA 1
ATOM 1375 C C . PHE A 1 181 ? -5.067 7.256 15.077 1.00 98.38 181 PHE A C 1
ATOM 1377 O O . PHE A 1 181 ? -5.039 6.506 16.044 1.00 98.38 181 PHE A O 1
ATOM 1384 N N . ASP A 1 182 ? -3.967 7.812 14.567 1.00 97.69 182 ASP A N 1
ATOM 1385 C CA . ASP A 1 182 ? -2.613 7.488 15.029 1.00 97.69 182 ASP A CA 1
ATOM 1386 C C . ASP A 1 182 ? -2.372 7.920 16.485 1.00 97.69 182 ASP A C 1
ATOM 1388 O O . ASP A 1 182 ? -1.644 7.246 17.213 1.00 97.69 182 ASP A O 1
ATOM 1392 N N . LYS A 1 183 ? -3.017 9.005 16.940 1.00 98.31 183 LYS A N 1
ATOM 1393 C CA . LYS A 1 183 ? -2.947 9.463 18.339 1.00 98.31 183 LYS A CA 1
ATOM 1394 C C . LYS A 1 183 ? -3.683 8.544 19.314 1.00 98.31 183 LYS A C 1
ATOM 1396 O O . LYS A 1 183 ? -3.195 8.317 20.417 1.00 98.31 183 LYS A O 1
ATOM 1401 N N . GLU A 1 184 ? -4.858 8.042 18.936 1.00 97.38 184 GLU A N 1
ATOM 1402 C CA . GLU A 1 184 ? -5.738 7.274 19.830 1.00 97.38 184 GLU A CA 1
ATOM 1403 C C . GLU A 1 184 ? -6.359 6.043 19.131 1.00 97.38 184 GLU A C 1
ATOM 1405 O O . GLU A 1 184 ? -7.584 5.909 19.086 1.00 97.38 184 GLU A O 1
ATOM 1410 N N . PRO A 1 185 ? -5.576 5.091 18.589 1.00 97.19 185 PRO A N 1
ATOM 1411 C CA . PRO A 1 185 ? -6.125 4.022 17.744 1.00 97.19 185 PRO A CA 1
ATOM 1412 C C . PRO A 1 185 ? -7.057 3.073 18.517 1.00 97.19 185 PRO A C 1
ATOM 1414 O O . PRO A 1 185 ? -8.038 2.553 17.976 1.00 97.19 185 PRO A O 1
ATOM 1417 N N . THR A 1 186 ? -6.801 2.890 19.816 1.00 97.25 186 THR A N 1
ATOM 1418 C CA . THR A 1 186 ? -7.616 2.069 20.724 1.00 97.25 186 THR A CA 1
ATOM 1419 C C . THR A 1 186 ? -9.042 2.596 20.877 1.00 97.25 186 THR A C 1
ATOM 1421 O O . THR A 1 186 ? -9.972 1.793 20.978 1.00 97.25 186 THR A O 1
ATOM 1424 N N . LYS A 1 187 ? -9.242 3.921 20.808 1.00 98.00 187 LYS A N 1
ATOM 1425 C CA . LYS A 1 187 ? -10.557 4.585 20.877 1.00 98.00 187 LYS A CA 1
ATOM 1426 C C . LYS A 1 187 ? -11.516 4.087 19.803 1.00 98.00 187 LYS A C 1
ATOM 1428 O O . LYS A 1 187 ? -12.725 4.033 20.016 1.00 98.00 187 LYS A O 1
ATOM 1433 N N . TYR A 1 188 ? -10.981 3.688 18.653 1.00 97.94 188 TYR A N 1
ATOM 1434 C CA . TYR A 1 188 ? -11.778 3.271 17.508 1.00 97.94 188 TYR A CA 1
ATOM 1435 C C . TYR A 1 188 ? -11.965 1.756 17.391 1.00 97.94 188 TYR A C 1
ATOM 1437 O O . TYR A 1 188 ? -12.612 1.286 16.450 1.00 97.94 188 TYR A O 1
ATOM 1445 N N . LYS A 1 189 ? -11.436 0.972 18.340 1.00 97.00 189 LYS A N 1
ATOM 1446 C CA . LYS A 1 189 ? -11.484 -0.496 18.304 1.00 97.00 189 LYS A CA 1
ATOM 1447 C C . LYS A 1 189 ? -12.903 -1.035 18.108 1.00 97.00 189 LYS A C 1
ATOM 1449 O O . LYS A 1 189 ? -13.109 -1.889 17.252 1.00 97.00 189 LYS A O 1
ATOM 1454 N N . ALA A 1 190 ? -13.879 -0.498 18.843 1.00 97.31 190 ALA A N 1
ATOM 1455 C CA . ALA A 1 190 ? -15.269 -0.945 18.766 1.00 97.31 190 ALA A CA 1
ATOM 1456 C C . ALA A 1 190 ? -15.877 -0.763 17.363 1.00 97.31 190 ALA A C 1
ATOM 1458 O O . ALA A 1 190 ? -16.556 -1.664 16.873 1.00 97.31 190 ALA A O 1
ATOM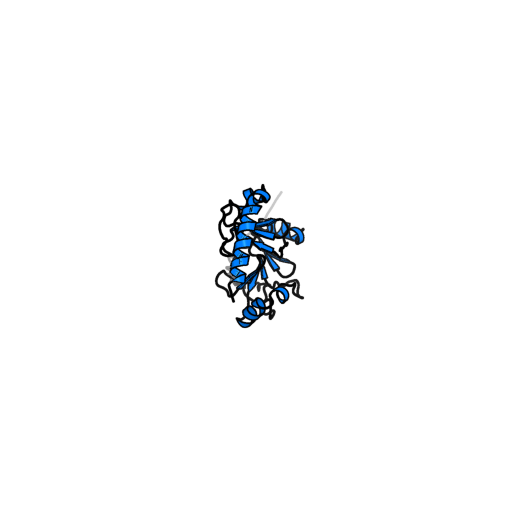 1459 N N . LYS A 1 191 ? -15.589 0.359 16.686 1.00 97.44 191 LYS A N 1
ATOM 1460 C CA . LYS A 1 191 ? -16.056 0.613 15.313 1.00 97.44 191 LYS A CA 1
ATOM 1461 C C . LYS A 1 191 ? -15.432 -0.367 14.322 1.00 97.44 191 LYS A C 1
ATOM 1463 O O . LYS A 1 191 ? -16.139 -0.965 13.515 1.00 97.44 191 LYS A O 1
ATOM 1468 N N . MET A 1 192 ? -14.118 -0.577 14.425 1.00 97.12 192 MET A N 1
ATOM 1469 C CA . MET A 1 192 ? -13.405 -1.527 13.566 1.00 97.12 192 MET A CA 1
ATOM 1470 C C . MET A 1 192 ? -13.919 -2.961 13.761 1.00 97.12 192 MET A C 1
ATOM 1472 O O . MET A 1 192 ? -14.192 -3.652 12.783 1.00 97.12 192 MET A O 1
ATOM 1476 N N . ASP A 1 193 ? -14.120 -3.403 15.005 1.00 96.25 193 ASP A N 1
ATOM 1477 C CA . ASP A 1 193 ? -14.647 -4.740 15.307 1.00 96.25 193 ASP A CA 1
ATOM 1478 C C . ASP A 1 193 ? -16.087 -4.918 14.813 1.00 96.25 193 ASP A C 1
ATOM 1480 O O . ASP A 1 193 ? -16.414 -5.943 14.209 1.00 96.25 193 ASP A O 1
ATOM 1484 N N . ALA A 1 194 ? -16.937 -3.906 15.005 1.00 96.19 194 ALA A N 1
ATOM 1485 C CA . ALA A 1 194 ? -18.300 -3.915 14.490 1.00 96.19 194 ALA A CA 1
ATOM 1486 C C . ALA A 1 194 ? -18.322 -4.019 12.957 1.00 96.19 194 ALA A C 1
ATOM 1488 O O . ALA A 1 194 ? -19.114 -4.785 12.403 1.00 96.19 194 ALA A O 1
ATOM 1489 N N . PHE A 1 195 ? -17.438 -3.297 12.262 1.00 95.94 195 PHE A N 1
ATOM 1490 C CA . PHE A 1 195 ? -17.325 -3.387 10.809 1.00 95.94 195 PHE A CA 1
ATOM 1491 C C . PHE A 1 195 ? -16.823 -4.764 10.348 1.00 95.94 195 PHE A C 1
ATOM 1493 O O . PHE A 1 195 ? -17.429 -5.368 9.463 1.00 95.94 195 PHE A O 1
ATOM 1500 N N . ARG A 1 196 ? -15.801 -5.335 11.000 1.00 93.88 196 ARG A N 1
ATOM 1501 C CA . ARG A 1 196 ? -15.328 -6.706 10.713 1.00 93.88 196 ARG A CA 1
ATOM 1502 C C . ARG A 1 196 ? -16.433 -7.745 10.886 1.00 93.88 196 ARG A C 1
ATOM 1504 O O . ARG A 1 196 ? -16.595 -8.620 10.037 1.00 93.88 196 ARG A O 1
ATOM 1511 N N . ALA A 1 197 ? -17.224 -7.631 11.952 1.00 94.38 197 ALA A N 1
ATOM 1512 C CA . ALA A 1 197 ? -18.356 -8.520 12.186 1.00 94.38 197 ALA A CA 1
ATOM 1513 C C . ALA A 1 197 ? -19.419 -8.411 11.077 1.00 94.38 197 ALA A C 1
ATOM 1515 O O . ALA A 1 197 ? -20.036 -9.418 10.729 1.00 94.38 197 ALA A O 1
ATOM 1516 N N . LYS A 1 198 ? -19.624 -7.220 10.493 1.00 92.56 198 LYS A N 1
ATOM 1517 C CA . LYS A 1 198 ? -20.487 -7.038 9.312 1.00 92.56 198 LYS A CA 1
ATOM 1518 C C . LYS A 1 198 ? -19.890 -7.723 8.077 1.00 92.56 198 LYS A C 1
ATOM 1520 O O . LYS A 1 198 ? -20.598 -8.485 7.427 1.00 92.56 198 LYS A O 1
ATOM 1525 N N . LEU A 1 199 ? -18.597 -7.529 7.798 1.00 89.50 199 LEU A N 1
ATOM 1526 C CA . LEU A 1 199 ? -17.917 -8.162 6.657 1.00 89.50 199 LEU A CA 1
ATOM 1527 C C . LEU A 1 199 ? -18.000 -9.696 6.694 1.00 89.50 199 LEU A C 1
ATOM 1529 O O . LEU A 1 199 ? -18.309 -10.315 5.678 1.00 89.50 199 LEU A O 1
ATOM 1533 N N . ALA A 1 200 ? -17.788 -10.306 7.865 1.00 87.88 200 ALA A N 1
ATOM 1534 C CA . ALA A 1 200 ? -17.849 -11.760 8.038 1.00 87.88 200 ALA A CA 1
ATOM 1535 C C . ALA A 1 200 ? -19.248 -12.352 7.766 1.00 87.88 200 ALA A C 1
ATOM 1537 O O . ALA A 1 200 ? -19.374 -13.498 7.331 1.00 87.88 200 ALA A O 1
ATOM 1538 N N . LYS A 1 201 ? -20.314 -11.579 8.004 1.00 80.50 201 LYS A N 1
ATOM 1539 C CA . LYS A 1 201 ? -21.695 -11.989 7.696 1.00 80.50 201 LYS A CA 1
ATOM 1540 C C . LYS A 1 201 ? -21.985 -11.920 6.197 1.00 80.50 201 LYS A C 1
ATOM 1542 O O . LYS A 1 201 ? -22.670 -12.784 5.664 1.00 80.50 201 LYS A O 1
ATOM 1547 N N . THR A 1 202 ? -21.432 -10.928 5.503 1.00 74.44 202 THR A N 1
ATOM 1548 C CA . THR A 1 202 ? -21.615 -10.776 4.053 1.00 74.44 202 THR A CA 1
ATOM 1549 C C . THR A 1 202 ? -20.897 -11.876 3.267 1.00 74.44 202 THR A C 1
ATOM 1551 O O . THR A 1 202 ? -21.429 -12.364 2.275 1.00 74.44 202 THR A O 1
ATOM 1554 N N . THR A 1 203 ? -19.725 -12.329 3.719 1.00 62.56 203 THR A N 1
ATOM 1555 C CA . THR A 1 203 ? -18.971 -13.408 3.054 1.00 62.56 203 THR A CA 1
ATOM 1556 C C . THR A 1 203 ? -19.521 -14.812 3.318 1.00 62.56 203 THR A C 1
ATOM 1558 O O . THR A 1 203 ? -19.239 -15.723 2.548 1.00 62.56 203 THR A O 1
ATOM 1561 N N . THR A 1 204 ? -20.333 -15.002 4.362 1.00 52.56 204 THR A N 1
ATOM 1562 C CA . THR A 1 204 ? -20.979 -16.289 4.696 1.00 52.56 204 THR A CA 1
ATOM 1563 C C . THR A 1 204 ? -22.378 -16.454 4.086 1.00 52.56 204 THR A C 1
ATOM 1565 O O . THR A 1 204 ? -22.931 -17.552 4.121 1.00 52.56 204 THR A O 1
ATOM 1568 N N . GLY A 1 205 ? -22.940 -15.390 3.498 1.00 37.16 205 GLY A N 1
ATOM 1569 C CA . GLY A 1 205 ? -24.248 -15.388 2.827 1.00 37.16 205 GLY A CA 1
ATOM 1570 C C . GLY A 1 205 ? -24.218 -15.695 1.325 1.00 37.16 205 GLY A C 1
ATOM 1571 O O . GLY A 1 205 ? -25.278 -15.793 0.714 1.00 37.16 205 GLY A O 1
ATOM 1572 N N . VAL A 1 206 ? -23.035 -15.860 0.726 1.00 37.59 206 VAL A N 1
ATOM 1573 C CA . VAL A 1 206 ? -22.878 -16.325 -0.661 1.00 37.59 206 VAL A CA 1
ATOM 1574 C C . VAL A 1 206 ? -22.784 -17.853 -0.629 1.00 37.59 206 VAL A C 1
ATOM 1576 O O . VAL A 1 206 ? -21.693 -18.412 -0.528 1.00 37.59 206 VAL A O 1
ATOM 1579 N N . LYS A 1 207 ? -23.943 -18.517 -0.611 1.00 30.22 207 LYS A N 1
ATOM 1580 C CA . LYS A 1 207 ? -24.072 -19.940 -0.955 1.00 30.22 207 LYS A CA 1
ATOM 1581 C C . LYS A 1 207 ? -24.314 -20.088 -2.449 1.00 30.22 207 LYS A C 1
ATOM 1583 O O . LYS A 1 207 ? -25.078 -19.259 -2.987 1.00 30.22 207 LYS A O 1
#

Radius of gyration: 26.85 Å; chains: 1; bounding box: 87×74×64 Å

Sequence (207 aa):
MTYFSRQIFLSTLCGGASLLAASPVVARQESPLVCPVMKSPVALPDAAAKTRDLQGVRYAFCCPMCEKSFDKQPAKFTGVPKDKTKAVGVFLFDPVTTKRLDAKAAVATSVYEGVLYPFASAINKTTFDKSPKQYATRPAKELLFCPVSDEVVKDYASASDYSDYNGERIYMCCPGCKEPFDKEPTKYKAKMDAFRAKLAKTTTGVK